Protein AF-K1RP48-F1 (afdb_monomer_lite)

Organism: NCBI:txid408170

Secondary structure (DSSP, 8-state):
-GGGT--EEE-S-PPPSSHHHH-TTEEEE--S--GGGGGT-GGG---HHHHTTGGGTTGGGS--------S-EE-TTT----SSS--EES-HHHHHHHHHHS--SS----S-HHHHHT-HHHHHHHTT--SS-SEEEEEEEETTTEEEEEEE-TTS-EEEEEEE-SS--------TTSPSS----------TT--

Structure (mmCIF, N/CA/C/O backbone):
data_AF-K1RP48-F1
#
_entry.id   AF-K1RP48-F1
#
loop_
_atom_site.group_PDB
_atom_site.id
_atom_site.type_symbol
_atom_site.label_atom_id
_atom_site.label_alt_id
_atom_site.label_comp_id
_atom_site.label_asym_id
_atom_site.label_entity_id
_atom_site.label_seq_id
_atom_site.pdbx_PDB_ins_code
_atom_site.Cartn_x
_atom_site.Cartn_y
_atom_site.Cartn_z
_atom_site.occupancy
_atom_site.B_iso_or_equiv
_atom_site.auth_seq_id
_atom_site.auth_comp_id
_atom_site.auth_asym_id
_atom_site.auth_atom_id
_atom_site.pdbx_PDB_model_num
ATOM 1 N N . ALA A 1 1 ? 2.756 -11.774 25.243 1.00 97.19 1 ALA A N 1
ATOM 2 C CA . ALA A 1 1 ? 2.877 -10.403 24.705 1.00 97.19 1 ALA A CA 1
ATOM 3 C C . ALA A 1 1 ? 2.029 -9.382 25.474 1.00 97.19 1 ALA A C 1
ATOM 5 O O . ALA A 1 1 ? 2.616 -8.570 26.175 1.00 97.19 1 ALA A O 1
ATOM 6 N N . ALA A 1 2 ? 0.689 -9.460 25.455 1.00 97.81 2 ALA A N 1
ATOM 7 C CA . ALA A 1 2 ? -0.202 -8.456 26.068 1.00 97.81 2 ALA A CA 1
ATOM 8 C C . ALA A 1 2 ? 0.110 -8.106 27.542 1.00 97.81 2 ALA A C 1
ATOM 10 O O . ALA A 1 2 ? 0.307 -6.940 27.867 1.00 97.81 2 ALA A O 1
ATOM 11 N N . LYS A 1 3 ? 0.258 -9.112 28.423 1.00 98.31 3 LYS A N 1
ATOM 12 C CA . LYS A 1 3 ? 0.639 -8.925 29.845 1.00 98.31 3 LYS A CA 1
ATOM 13 C C . LYS A 1 3 ? 1.934 -8.115 30.031 1.00 98.31 3 LYS A C 1
ATOM 15 O O . LYS A 1 3 ? 2.096 -7.439 31.039 1.00 98.31 3 LYS A O 1
ATOM 20 N N . TYR A 1 4 ? 2.837 -8.186 29.056 1.00 98.38 4 TYR A N 1
ATOM 21 C CA . TYR A 1 4 ? 4.145 -7.532 29.061 1.00 98.38 4 TYR A CA 1
ATOM 22 C C . TYR A 1 4 ? 4.182 -6.271 28.186 1.00 98.38 4 TYR A C 1
ATOM 24 O O . TYR A 1 4 ? 5.260 -5.747 27.941 1.00 98.38 4 TYR A O 1
ATOM 32 N N . LYS A 1 5 ? 3.022 -5.776 27.723 1.00 98.00 5 LYS A N 1
ATOM 33 C CA . LYS A 1 5 ? 2.900 -4.570 26.884 1.00 98.00 5 LYS A CA 1
ATOM 34 C C . LYS A 1 5 ? 3.709 -4.642 25.579 1.00 98.00 5 LYS A C 1
ATOM 36 O O . LYS A 1 5 ? 4.246 -3.639 25.124 1.00 98.00 5 LYS A O 1
ATOM 41 N N . LEU A 1 6 ? 3.787 -5.832 24.982 1.00 98.44 6 LEU A N 1
ATOM 42 C CA . LEU A 1 6 ? 4.456 -6.054 23.698 1.00 98.44 6 LEU A CA 1
ATOM 43 C C . LEU A 1 6 ? 3.439 -6.149 22.557 1.00 98.44 6 LEU A C 1
ATOM 45 O O . LEU A 1 6 ? 2.405 -6.817 22.699 1.00 98.44 6 LEU A O 1
ATOM 49 N N . LEU A 1 7 ? 3.775 -5.524 21.429 1.00 98.25 7 LEU A N 1
ATOM 50 C CA . LEU A 1 7 ? 3.094 -5.738 20.154 1.00 98.25 7 LEU A CA 1
ATOM 51 C C . LEU A 1 7 ? 3.493 -7.094 19.556 1.00 98.25 7 LEU A C 1
ATOM 53 O O . LEU A 1 7 ? 4.539 -7.647 19.900 1.00 98.25 7 LEU A O 1
ATOM 57 N N . VAL A 1 8 ? 2.635 -7.639 18.698 1.00 98.25 8 VAL A N 1
ATOM 58 C CA . VAL A 1 8 ? 2.867 -8.891 17.974 1.00 98.25 8 VAL A CA 1
ATOM 59 C C . VAL A 1 8 ? 2.490 -8.708 16.515 1.00 98.25 8 VAL A C 1
ATOM 61 O O . VAL A 1 8 ? 1.390 -8.248 16.212 1.00 98.25 8 VAL A O 1
ATOM 64 N N . ASP A 1 9 ? 3.399 -9.134 15.656 1.00 98.44 9 ASP A N 1
ATOM 65 C CA . ASP A 1 9 ? 3.213 -9.328 14.228 1.00 98.44 9 ASP A CA 1
ATOM 66 C C . ASP A 1 9 ? 3.470 -10.813 13.928 1.00 98.44 9 ASP A C 1
ATOM 68 O O . ASP A 1 9 ? 4.475 -11.371 14.378 1.00 98.44 9 ASP A O 1
ATOM 72 N N . PHE A 1 10 ? 2.520 -11.483 13.276 1.00 97.88 10 PHE A N 1
ATOM 73 C CA . PHE A 1 10 ? 2.591 -12.919 13.009 1.00 97.88 10 PHE A CA 1
ATOM 74 C C . PHE A 1 10 ? 2.978 -13.200 11.557 1.00 97.88 10 PHE A C 1
ATOM 76 O O . PHE A 1 10 ? 2.184 -12.980 10.648 1.00 97.88 10 PHE A O 1
ATOM 83 N N . HIS A 1 11 ? 4.142 -13.814 11.361 1.00 98.19 11 HIS A N 1
ATOM 84 C CA . HIS A 1 11 ? 4.616 -14.338 10.072 1.00 98.19 11 HIS A CA 1
ATOM 85 C C . HIS A 1 11 ? 4.557 -15.870 10.025 1.00 98.19 11 HIS A C 1
ATOM 87 O O . HIS A 1 11 ? 4.452 -16.524 11.068 1.00 98.19 11 HIS A O 1
ATOM 93 N N . GLY A 1 12 ? 4.574 -16.455 8.824 1.00 95.75 12 GLY A N 1
ATOM 94 C CA . GLY A 1 12 ? 4.449 -17.901 8.608 1.00 95.75 12 GLY A CA 1
ATOM 95 C C . GLY A 1 12 ? 3.116 -18.468 9.106 1.00 95.75 12 GLY A C 1
ATOM 96 O O . GLY A 1 12 ? 3.042 -19.615 9.552 1.00 95.75 12 GLY A O 1
ATOM 97 N N . CYS A 1 13 ? 2.069 -17.641 9.103 1.00 94.00 13 CYS A N 1
ATOM 98 C CA . CYS A 1 13 ? 0.782 -17.937 9.718 1.00 94.00 13 CYS A CA 1
ATOM 99 C C . CYS A 1 13 ? -0.363 -17.975 8.693 1.00 94.00 13 CYS A C 1
ATOM 101 O O . CYS A 1 13 ? -0.226 -17.579 7.538 1.00 94.00 13 CYS A O 1
ATOM 103 N N . TYR A 1 14 ? -1.524 -18.471 9.119 1.00 94.62 14 TYR A N 1
ATOM 104 C CA . TYR A 1 14 ? -2.756 -18.372 8.337 1.00 94.62 14 TYR A CA 1
ATOM 105 C C . TYR A 1 14 ? -3.356 -16.959 8.446 1.00 94.62 14 TYR A C 1
ATOM 107 O O . TYR A 1 14 ? -3.026 -16.195 9.350 1.00 94.62 14 TYR A O 1
ATOM 115 N N . LYS A 1 15 ? -4.284 -16.616 7.542 1.00 95.75 15 LYS A N 1
ATOM 116 C CA . LYS A 1 15 ? -4.998 -15.325 7.567 1.00 95.75 15 LYS A CA 1
ATOM 117 C C . LYS A 1 15 ? -5.623 -15.035 8.951 1.00 95.75 15 LYS A C 1
ATOM 119 O O . LYS A 1 15 ? -6.129 -15.966 9.582 1.00 95.75 15 LYS A O 1
ATOM 124 N N . PRO A 1 16 ? -5.709 -13.772 9.396 1.00 96.75 16 PRO A N 1
ATOM 125 C CA . PRO A 1 16 ? -6.402 -13.428 10.628 1.00 96.75 16 PRO A CA 1
ATOM 126 C C . PRO A 1 16 ? -7.866 -13.873 10.596 1.00 96.75 16 PRO A C 1
ATOM 128 O O . PRO A 1 16 ? -8.511 -13.927 9.553 1.00 96.75 16 PRO A O 1
ATOM 131 N N . THR A 1 17 ? -8.408 -14.187 11.768 1.00 96.38 17 THR A N 1
ATOM 132 C CA . THR A 1 17 ? -9.828 -14.532 11.947 1.00 96.38 17 THR A CA 1
ATOM 133 C C . THR A 1 17 ? -10.445 -13.724 13.090 1.00 96.38 17 THR A C 1
ATOM 135 O O . THR A 1 17 ? -11.244 -14.237 13.868 1.00 96.38 17 THR A O 1
ATOM 138 N N . GLY A 1 18 ? -10.018 -12.464 13.237 1.00 96.38 18 GLY A N 1
ATOM 139 C CA . GLY A 1 18 ? -10.496 -11.549 14.280 1.00 96.38 18 GLY A CA 1
ATOM 140 C C . GLY A 1 18 ? -9.664 -11.509 15.566 1.00 96.38 18 GLY A C 1
ATOM 141 O O . GLY A 1 18 ? -10.056 -10.826 16.508 1.00 96.38 18 GLY A O 1
ATOM 142 N N . LEU A 1 19 ? -8.506 -12.181 15.628 1.00 96.56 19 LEU A N 1
ATOM 143 C CA . LEU A 1 19 ? -7.655 -12.184 16.830 1.00 96.56 19 LEU A CA 1
ATOM 144 C C . LEU A 1 19 ? -7.221 -10.767 17.252 1.00 96.56 19 LEU A C 1
ATOM 146 O O . LEU A 1 19 ? -7.175 -10.485 18.445 1.00 96.56 19 LEU A O 1
ATOM 150 N N . TYR A 1 20 ? -6.998 -9.866 16.290 1.00 95.25 20 TYR A N 1
ATOM 151 C CA . TYR A 1 20 ? -6.698 -8.446 16.522 1.00 95.25 20 TYR A CA 1
ATOM 152 C C . TYR A 1 20 ? -7.825 -7.699 17.262 1.00 95.25 20 TYR A C 1
ATOM 154 O O . TYR A 1 20 ? -7.572 -6.716 17.950 1.00 95.25 20 TYR A O 1
ATOM 162 N N . ARG A 1 21 ? -9.078 -8.174 17.186 1.00 97.31 21 ARG A N 1
ATOM 163 C CA . ARG A 1 21 ? -10.196 -7.626 17.971 1.00 97.31 21 ARG A CA 1
ATOM 164 C C . ARG A 1 21 ? -10.150 -8.101 19.422 1.00 97.31 21 ARG A C 1
ATOM 166 O O . ARG A 1 21 ? -10.421 -7.318 20.327 1.00 97.31 21 ARG A O 1
ATOM 173 N N . THR A 1 22 ? -9.839 -9.377 19.651 1.00 98.19 22 THR A N 1
ATOM 174 C CA . THR A 1 22 ? -9.729 -9.949 21.005 1.00 98.19 22 THR A CA 1
ATOM 175 C C . THR A 1 22 ? -8.475 -9.451 21.725 1.00 98.19 22 THR A C 1
ATOM 177 O O . THR A 1 22 ? -8.519 -9.171 22.921 1.00 98.19 22 THR A O 1
ATOM 180 N N . TYR A 1 23 ? -7.370 -9.309 20.991 1.00 98.06 23 TYR A N 1
ATOM 181 C CA . TYR A 1 23 ? -6.075 -8.848 21.480 1.00 98.06 23 TYR A CA 1
ATOM 182 C C . TYR A 1 23 ? -5.520 -7.751 20.557 1.00 98.06 23 TYR A C 1
ATOM 184 O O . TYR A 1 23 ? -4.757 -8.056 19.641 1.00 98.06 23 TYR A O 1
ATOM 192 N N . PRO A 1 24 ? -5.839 -6.468 20.816 1.00 97.62 24 PRO A N 1
ATOM 193 C CA . PRO A 1 24 ? -5.414 -5.340 19.974 1.00 97.62 24 PRO A CA 1
ATOM 194 C C . PRO A 1 24 ? -3.900 -5.127 19.880 1.00 97.62 24 PRO A C 1
ATOM 196 O O . PRO A 1 24 ? -3.429 -4.392 19.021 1.00 97.62 24 PRO A O 1
ATOM 199 N N . ASN A 1 25 ? -3.115 -5.759 20.760 1.00 98.12 25 ASN A N 1
ATOM 200 C CA . ASN A 1 25 ? -1.658 -5.756 20.657 1.00 98.12 25 ASN A CA 1
ATOM 201 C C . ASN A 1 25 ? -1.140 -6.701 19.553 1.00 98.12 25 ASN A C 1
ATOM 203 O O . ASN A 1 25 ? 0.056 -6.688 19.283 1.00 98.12 25 ASN A O 1
ATOM 207 N N . VAL A 1 26 ? -1.996 -7.536 18.951 1.00 98.00 26 VAL A N 1
ATOM 208 C CA . VAL A 1 26 ? -1.695 -8.265 17.713 1.00 98.00 26 VAL A CA 1
ATOM 209 C C . VAL A 1 26 ? -2.082 -7.361 16.551 1.00 98.00 26 VAL A C 1
ATOM 211 O O . VAL A 1 26 ? -3.263 -7.218 16.238 1.00 98.00 26 VAL A O 1
ATOM 214 N N . VAL A 1 27 ? -1.087 -6.691 15.980 1.00 97.50 27 VAL A N 1
ATOM 215 C CA . VAL A 1 27 ? -1.314 -5.518 15.127 1.00 97.50 27 VAL A CA 1
ATOM 216 C C . VAL A 1 27 ? -1.488 -5.882 13.664 1.00 97.50 27 VAL A C 1
ATOM 218 O O . VAL A 1 27 ? -2.278 -5.247 12.977 1.00 97.50 27 V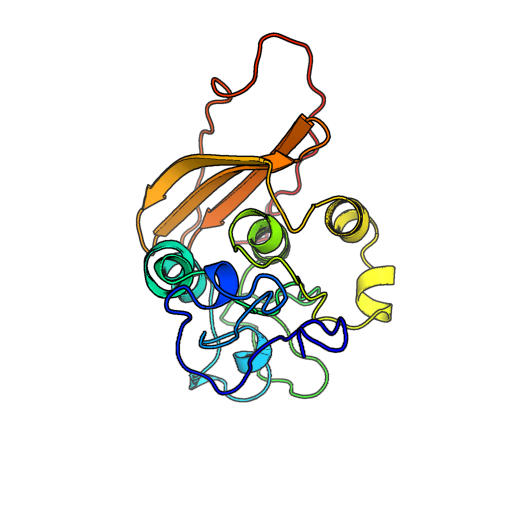AL A O 1
ATOM 221 N N . THR A 1 28 ? -0.790 -6.911 13.191 1.00 97.25 28 THR A N 1
ATOM 222 C CA . THR A 1 28 ? -0.891 -7.378 11.811 1.00 97.25 28 THR A CA 1
ATOM 223 C C . THR A 1 28 ? -0.461 -8.843 11.697 1.00 97.25 28 THR A C 1
ATOM 225 O O . THR A 1 28 ? -0.070 -9.475 12.684 1.00 97.25 28 THR A O 1
ATOM 228 N N . PHE A 1 29 ? -0.659 -9.399 10.510 1.00 98.19 29 PHE A N 1
ATOM 229 C CA . PHE A 1 29 ? -0.374 -10.782 10.152 1.00 98.19 29 PHE A CA 1
ATOM 230 C C . PHE A 1 29 ? 0.177 -10.774 8.737 1.00 98.19 29 PHE A C 1
ATOM 232 O O . PHE A 1 29 ? -0.394 -10.097 7.889 1.00 98.19 29 PHE A O 1
ATOM 239 N N . GLU A 1 30 ? 1.175 -11.588 8.438 1.00 97.56 30 GLU A N 1
ATOM 240 C CA . GLU A 1 30 ? 1.547 -11.902 7.064 1.00 97.56 30 GLU A CA 1
ATOM 241 C C . GLU A 1 30 ? 0.382 -12.673 6.414 1.00 97.56 30 GLU A C 1
ATOM 243 O O . GLU A 1 30 ? -0.601 -12.075 5.964 1.00 97.56 30 GLU A O 1
ATOM 248 N N . GLY A 1 31 ? 0.415 -14.012 6.393 1.00 96.00 31 GLY A N 1
ATOM 249 C CA . GLY A 1 31 ? -0.642 -14.846 5.808 1.00 96.00 31 GLY A CA 1
ATOM 250 C C . GLY A 1 31 ? -1.085 -14.371 4.419 1.00 96.00 31 GLY A C 1
ATOM 251 O O . GLY A 1 31 ? -2.257 -14.506 4.066 1.00 96.00 31 GLY A O 1
ATOM 252 N N . VAL A 1 32 ? -0.182 -13.721 3.689 1.00 97.50 32 VAL A N 1
ATOM 253 C CA . VAL A 1 32 ? -0.375 -13.037 2.415 1.00 97.50 32 VAL A CA 1
ATOM 254 C C . VAL A 1 32 ? 0.843 -13.345 1.564 1.00 97.50 32 VAL A C 1
ATOM 256 O O . VAL A 1 32 ? 1.947 -13.481 2.078 1.00 97.50 32 VAL A O 1
ATOM 259 N N . TYR A 1 33 ? 0.644 -13.463 0.259 1.00 96.50 33 TYR A N 1
ATOM 260 C CA . TYR A 1 33 ? 1.758 -13.586 -0.667 1.00 96.50 33 TYR A CA 1
ATOM 261 C C . TYR A 1 33 ? 2.329 -12.180 -0.907 1.00 96.50 33 TYR A C 1
ATOM 263 O O . TYR A 1 33 ? 1.776 -11.418 -1.701 1.00 96.50 33 TYR A O 1
ATOM 271 N N . GLY A 1 34 ? 3.313 -11.792 -0.091 1.00 97.06 34 GLY A N 1
ATOM 272 C CA . GLY A 1 34 ? 3.786 -10.411 0.053 1.00 97.06 34 GLY A CA 1
ATOM 273 C C . GLY A 1 34 ? 4.972 -10.031 -0.839 1.00 97.06 34 GLY A C 1
ATOM 274 O O . GLY A 1 34 ? 5.495 -10.843 -1.603 1.00 97.06 34 GLY A O 1
ATOM 275 N N . GLN A 1 35 ? 5.427 -8.781 -0.711 1.00 97.38 35 GLN A N 1
ATOM 276 C CA . GLN A 1 35 ? 6.494 -8.180 -1.528 1.00 97.38 35 GLN A CA 1
ATOM 277 C C . GLN A 1 35 ? 7.831 -8.936 -1.473 1.00 97.38 35 GLN A C 1
ATOM 279 O O . GLN A 1 35 ? 8.616 -8.862 -2.420 1.00 97.38 35 GLN A O 1
ATOM 284 N N . GLU A 1 36 ? 8.078 -9.724 -0.423 1.00 96.75 36 GLU A N 1
ATOM 285 C CA . GLU A 1 36 ? 9.240 -10.617 -0.322 1.00 96.75 36 GLU A CA 1
ATOM 286 C C . GLU A 1 36 ? 9.358 -11.627 -1.478 1.00 96.75 36 GLU A C 1
ATOM 288 O O . GLU A 1 36 ? 10.466 -12.044 -1.827 1.00 96.75 36 GLU A O 1
ATOM 293 N N . GLN A 1 37 ? 8.250 -11.972 -2.138 1.00 96.75 37 GLN A N 1
ATOM 294 C CA . GLN A 1 37 ? 8.246 -12.897 -3.273 1.00 96.75 37 GLN A CA 1
ATOM 295 C C . GLN A 1 37 ? 8.966 -12.312 -4.501 1.00 96.75 37 GLN A C 1
ATOM 297 O O . GLN A 1 37 ? 9.463 -13.054 -5.346 1.00 96.75 37 GLN A O 1
ATOM 302 N N . CYS A 1 38 ? 9.150 -10.988 -4.555 1.00 96.00 38 CYS A N 1
ATOM 303 C CA . CYS A 1 38 ? 9.969 -10.313 -5.564 1.00 96.00 38 CYS A CA 1
ATOM 304 C C . CYS A 1 38 ? 11.494 -10.410 -5.317 1.00 96.00 38 CYS A C 1
ATOM 306 O O . CYS A 1 38 ? 12.261 -9.750 -6.015 1.00 96.00 38 CYS A O 1
ATOM 308 N N . LYS A 1 39 ? 11.974 -11.202 -4.346 1.00 95.50 39 LYS A N 1
ATOM 309 C CA . LYS A 1 39 ? 13.420 -11.344 -4.076 1.00 95.50 39 LYS A CA 1
ATOM 310 C C . LYS A 1 39 ? 14.127 -12.372 -4.956 1.00 95.50 39 LYS A C 1
ATOM 312 O O . LYS A 1 39 ? 15.268 -12.149 -5.340 1.00 95.50 39 LYS A O 1
ATOM 317 N N . GLY A 1 40 ? 13.526 -13.535 -5.199 1.00 89.38 40 GLY A N 1
ATOM 318 C CA . GLY A 1 40 ? 14.324 -14.718 -5.558 1.00 89.38 40 GLY A CA 1
ATOM 319 C C . GLY A 1 40 ? 13.861 -15.511 -6.770 1.00 89.38 40 GLY A C 1
ATOM 320 O O . GLY A 1 40 ? 14.687 -15.916 -7.582 1.00 89.38 40 GLY A O 1
ATOM 321 N N . ASP A 1 41 ? 12.563 -15.763 -6.892 1.00 90.12 41 ASP A N 1
ATOM 322 C CA . ASP A 1 41 ? 12.039 -16.722 -7.860 1.00 90.12 41 ASP A CA 1
ATOM 323 C C . ASP A 1 41 ? 11.157 -16.002 -8.880 1.00 90.12 41 ASP A C 1
ATOM 325 O O . ASP A 1 41 ? 10.146 -15.392 -8.534 1.00 90.12 41 ASP A O 1
ATOM 329 N N . ARG A 1 42 ? 11.570 -16.056 -10.150 1.00 89.75 42 ARG A N 1
ATOM 330 C CA . ARG A 1 42 ? 10.892 -15.353 -11.241 1.00 89.75 42 ARG A CA 1
ATOM 331 C C . ARG A 1 42 ? 9.481 -15.867 -11.483 1.00 89.75 42 ARG A C 1
ATOM 333 O O . ARG A 1 42 ? 8.612 -15.061 -11.802 1.00 89.75 42 ARG A O 1
ATOM 340 N N . ASP A 1 43 ? 9.239 -17.154 -11.275 1.00 89.88 43 ASP A N 1
ATOM 341 C CA . ASP A 1 43 ? 7.921 -17.757 -11.496 1.00 89.88 43 ASP A CA 1
ATOM 342 C C . ASP A 1 43 ? 6.955 -17.468 -10.335 1.00 89.88 43 ASP A C 1
ATOM 344 O O . ASP A 1 43 ? 5.748 -17.680 -10.445 1.00 89.88 43 ASP A O 1
ATOM 348 N N . LYS A 1 44 ? 7.491 -16.956 -9.223 1.00 91.00 44 LYS A N 1
ATOM 349 C CA . LYS A 1 44 ? 6.772 -16.583 -8.001 1.00 91.00 44 LYS A CA 1
ATOM 350 C C . LYS A 1 44 ? 6.641 -15.077 -7.803 1.00 91.00 44 LYS A C 1
ATOM 352 O O . LYS A 1 44 ? 6.027 -14.641 -6.831 1.00 91.00 44 LYS A O 1
ATOM 357 N N . ALA A 1 45 ? 7.217 -14.278 -8.697 1.00 92.38 45 ALA A N 1
ATOM 358 C CA . ALA A 1 45 ? 7.169 -12.833 -8.588 1.00 92.38 45 ALA A CA 1
ATOM 359 C C . ALA A 1 45 ? 5.720 -12.338 -8.644 1.00 92.38 45 ALA A C 1
ATOM 361 O O . ALA A 1 45 ? 4.934 -12.742 -9.504 1.00 92.38 45 ALA A O 1
ATOM 362 N N . ILE A 1 46 ? 5.378 -11.433 -7.733 1.00 94.75 46 ILE A N 1
ATOM 363 C CA . ILE A 1 46 ? 4.061 -10.806 -7.708 1.00 94.75 46 ILE A CA 1
ATOM 364 C C . ILE A 1 46 ? 4.039 -9.552 -8.578 1.00 94.75 46 ILE A C 1
ATOM 366 O O . ILE A 1 46 ? 5.035 -8.838 -8.699 1.00 94.75 46 ILE A O 1
ATOM 370 N N . ASN A 1 47 ? 2.890 -9.295 -9.195 1.00 94.50 47 ASN A N 1
ATOM 371 C CA . ASN A 1 47 ? 2.668 -8.190 -10.120 1.00 94.50 47 ASN A CA 1
ATOM 372 C C . ASN A 1 47 ? 1.419 -7.373 -9.716 1.00 94.50 47 ASN A C 1
ATOM 374 O O . ASN A 1 47 ? 0.708 -7.763 -8.783 1.00 94.50 47 ASN A O 1
ATOM 378 N N . PRO A 1 48 ? 1.120 -6.256 -10.407 1.00 96.75 48 PRO A N 1
ATOM 379 C CA . PRO A 1 48 ? -0.061 -5.441 -10.114 1.00 96.75 48 PRO A CA 1
ATOM 380 C C . PRO A 1 48 ? -1.392 -6.212 -10.116 1.00 96.75 48 PRO A C 1
ATOM 382 O O . PRO A 1 48 ? -2.292 -5.872 -9.349 1.00 96.75 48 PRO A O 1
ATOM 385 N N . ASP A 1 49 ? -1.517 -7.278 -10.913 1.00 96.38 49 ASP A N 1
ATOM 386 C CA . ASP A 1 49 ? -2.743 -8.085 -10.974 1.00 96.38 49 ASP A CA 1
ATOM 387 C C . ASP A 1 49 ? -2.993 -8.821 -9.645 1.00 96.38 49 ASP A C 1
ATOM 389 O O . ASP A 1 49 ? -4.104 -8.790 -9.117 1.00 96.38 49 ASP A O 1
ATOM 393 N N . HIS A 1 50 ? -1.953 -9.431 -9.057 1.00 97.19 50 HIS A N 1
ATOM 394 C CA . HIS A 1 50 ? -2.023 -10.066 -7.730 1.00 97.19 50 HIS A CA 1
ATOM 395 C C . HIS A 1 50 ? -2.455 -9.069 -6.651 1.00 97.19 50 HIS A C 1
ATOM 397 O O . HIS A 1 50 ? -3.358 -9.341 -5.854 1.00 97.19 50 HIS A O 1
ATOM 403 N N . ASN A 1 51 ? -1.848 -7.883 -6.674 1.00 98.06 51 ASN A N 1
ATOM 404 C CA . ASN A 1 51 ? -2.077 -6.826 -5.692 1.00 98.06 51 ASN A CA 1
ATOM 405 C C . ASN A 1 51 ? -3.539 -6.372 -5.641 1.00 98.06 51 ASN A C 1
ATOM 407 O O . ASN A 1 51 ? -4.057 -6.023 -4.584 1.00 98.06 51 ASN A O 1
ATOM 411 N N . LEU A 1 52 ? -4.245 -6.436 -6.768 1.00 98.12 52 LEU A N 1
ATOM 412 C CA . LEU A 1 52 ? -5.649 -6.047 -6.856 1.00 98.12 52 LEU A CA 1
ATOM 413 C C . LEU A 1 52 ? -6.645 -7.115 -6.435 1.00 98.12 52 LEU A C 1
ATOM 415 O O . LEU A 1 52 ? -7.834 -6.820 -6.320 1.00 98.12 52 LEU A O 1
ATOM 419 N N . ILE A 1 53 ? -6.194 -8.339 -6.185 1.00 98.19 53 ILE A N 1
ATOM 420 C CA . ILE A 1 53 ? -7.041 -9.376 -5.600 1.00 98.19 53 ILE A CA 1
ATOM 421 C C . ILE A 1 53 ? -7.059 -9.240 -4.071 1.00 98.19 53 ILE A C 1
ATOM 423 O O . ILE A 1 53 ? -8.109 -9.430 -3.449 1.00 98.19 53 ILE A O 1
ATOM 427 N N . LEU A 1 54 ? -5.929 -8.843 -3.469 1.00 98.25 54 LEU A N 1
ATOM 428 C CA . LEU A 1 54 ? -5.732 -8.795 -2.014 1.00 98.25 54 LEU A CA 1
ATOM 429 C C . LEU A 1 54 ? -6.794 -7.993 -1.238 1.00 98.25 54 LEU A C 1
ATOM 431 O O . LEU A 1 54 ? -7.282 -8.519 -0.227 1.00 98.25 54 LEU A O 1
ATOM 435 N N . PRO A 1 55 ? -7.225 -6.792 -1.685 1.00 98.19 55 PRO A N 1
ATOM 436 C CA . PRO A 1 55 ? -8.251 -6.015 -0.991 1.00 98.19 55 PRO A CA 1
ATOM 437 C C . PRO A 1 55 ? -9.605 -6.726 -0.894 1.00 98.19 55 PRO A C 1
ATOM 439 O O . PRO A 1 55 ? -10.371 -6.463 0.030 1.00 98.19 55 PRO A O 1
ATOM 442 N N . PHE A 1 56 ? -9.890 -7.644 -1.822 1.00 97.69 56 PHE A N 1
ATOM 443 C CA . PHE A 1 56 ? -11.182 -8.321 -1.952 1.00 97.69 56 PHE A CA 1
ATOM 444 C C . PHE A 1 56 ? -11.158 -9.775 -1.472 1.00 97.69 56 PHE A C 1
ATOM 446 O O . PHE A 1 56 ? -12.214 -10.401 -1.395 1.00 97.69 56 PHE A O 1
ATOM 453 N N . ASN A 1 57 ? -9.985 -10.324 -1.131 1.00 96.31 57 ASN A N 1
ATOM 454 C CA . ASN A 1 57 ? -9.869 -11.668 -0.566 1.00 96.31 57 ASN A CA 1
ATOM 455 C C . ASN A 1 57 ? -9.173 -11.692 0.808 1.00 96.31 57 ASN A C 1
ATOM 457 O O . ASN A 1 57 ? -9.827 -11.847 1.836 1.00 96.31 57 ASN A O 1
ATOM 461 N N . ARG A 1 58 ? -7.851 -11.539 0.870 1.00 97.81 58 ARG A N 1
ATOM 462 C CA . ARG A 1 58 ? -7.027 -11.717 2.062 1.00 97.81 58 ARG A CA 1
ATOM 463 C C . ARG A 1 58 ? -7.288 -10.603 3.063 1.00 97.81 58 ARG A C 1
ATOM 465 O O . ARG A 1 58 ? -7.390 -10.891 4.255 1.00 97.81 58 ARG A O 1
ATOM 472 N N . MET A 1 59 ? -7.431 -9.367 2.595 1.00 97.81 59 MET A N 1
ATOM 473 C CA . MET A 1 59 ? -7.669 -8.213 3.461 1.00 97.81 59 MET A CA 1
ATOM 474 C C . MET A 1 59 ? -9.068 -8.230 4.094 1.00 97.81 59 MET A C 1
ATOM 476 O O . MET A 1 59 ? -9.250 -7.688 5.178 1.00 97.81 59 MET A O 1
ATOM 480 N N . VAL A 1 60 ? -10.036 -8.945 3.502 1.00 96.88 60 VAL A N 1
ATOM 481 C CA . VAL A 1 60 ? -11.372 -9.160 4.101 1.00 96.88 60 VAL A CA 1
ATOM 482 C C . VAL A 1 60 ? -11.269 -9.858 5.462 1.00 96.88 60 VAL A C 1
ATOM 484 O O . VAL A 1 60 ? -12.097 -9.644 6.343 1.00 96.88 60 VAL A O 1
ATOM 487 N N . ALA A 1 61 ? -10.240 -10.686 5.656 1.00 97.56 61 ALA A N 1
ATOM 488 C CA . ALA A 1 61 ? -10.015 -11.407 6.905 1.00 97.56 61 ALA A CA 1
ATOM 489 C C . ALA A 1 61 ? -9.426 -10.520 8.025 1.00 97.56 61 ALA A C 1
ATOM 491 O O . ALA A 1 61 ? -9.477 -10.888 9.202 1.00 97.56 61 ALA A O 1
ATOM 492 N N . GLY A 1 62 ? -8.854 -9.368 7.663 1.00 97.56 62 GLY A N 1
ATOM 493 C CA . GLY A 1 62 ? -8.195 -8.427 8.563 1.00 97.56 62 GLY A CA 1
ATOM 494 C C . GLY A 1 62 ? -6.845 -7.933 8.026 1.00 97.56 62 GLY A C 1
ATOM 495 O O . GLY A 1 62 ? -6.467 -8.281 6.900 1.00 97.56 62 GLY A O 1
ATOM 496 N N . PRO A 1 63 ? -6.100 -7.167 8.847 1.00 97.69 63 PRO A N 1
ATOM 497 C CA . PRO A 1 63 ? -4.852 -6.526 8.447 1.00 97.69 63 PRO A CA 1
ATOM 498 C C . PRO A 1 63 ? -3.820 -7.480 7.839 1.00 97.69 63 PRO A C 1
ATOM 500 O O . PRO A 1 63 ? -3.811 -8.685 8.139 1.00 97.69 63 PRO A O 1
ATOM 503 N N . MET A 1 64 ? -2.964 -6.949 6.968 1.00 97.94 64 MET A N 1
ATOM 504 C CA . MET A 1 64 ? -1.915 -7.725 6.312 1.00 97.94 64 MET A CA 1
ATOM 505 C C . MET A 1 64 ? -0.575 -6.997 6.258 1.00 97.94 64 MET A C 1
ATOM 507 O O . MET A 1 64 ? -0.482 -5.902 5.708 1.00 97.94 64 MET A O 1
ATOM 511 N N . ASP A 1 65 ? 0.472 -7.644 6.762 1.00 98.44 65 ASP A N 1
ATOM 512 C CA . ASP A 1 65 ? 1.848 -7.223 6.533 1.00 98.44 65 ASP A CA 1
ATOM 513 C C . ASP A 1 65 ? 2.300 -7.694 5.151 1.00 98.44 65 ASP A C 1
ATOM 515 O O . ASP A 1 65 ? 2.867 -8.768 4.972 1.00 98.44 65 ASP A O 1
ATOM 519 N N . TYR A 1 66 ? 1.953 -6.901 4.138 1.00 98.56 66 TYR A N 1
ATOM 520 C CA . TYR A 1 66 ? 2.364 -7.145 2.757 1.00 98.56 66 TYR A CA 1
ATOM 521 C C . TYR A 1 66 ? 3.821 -6.720 2.501 1.00 98.56 66 TYR A C 1
ATOM 523 O O . TYR A 1 66 ? 4.441 -7.195 1.549 1.00 98.56 66 TYR A O 1
ATOM 531 N N . THR A 1 67 ? 4.375 -5.846 3.349 1.00 98.25 67 THR A N 1
ATOM 532 C CA . THR A 1 67 ? 5.699 -5.213 3.217 1.00 98.25 67 THR A CA 1
ATOM 533 C C . THR A 1 67 ? 5.896 -4.345 1.952 1.00 98.25 67 THR A C 1
ATOM 535 O O . THR A 1 67 ? 6.823 -4.585 1.182 1.00 98.25 67 THR A O 1
ATOM 538 N N . PRO A 1 68 ? 5.041 -3.331 1.687 1.00 98.12 68 PRO A N 1
ATOM 539 C CA . PRO A 1 68 ? 5.215 -2.450 0.529 1.00 98.12 68 PRO A CA 1
ATOM 540 C C . PRO A 1 68 ? 6.417 -1.500 0.699 1.00 98.12 68 PRO A C 1
ATOM 542 O O . PRO A 1 68 ? 7.054 -1.449 1.756 1.00 98.12 68 PRO A O 1
ATOM 545 N N . GLY A 1 69 ? 6.685 -0.704 -0.339 1.00 97.94 69 GLY A N 1
ATOM 546 C CA . GLY A 1 69 ? 7.628 0.416 -0.269 1.00 97.94 69 GLY A CA 1
ATOM 547 C C . GLY A 1 69 ? 8.882 0.257 -1.121 1.00 97.94 69 GLY A C 1
ATOM 548 O O . GLY A 1 69 ? 9.855 0.968 -0.896 1.00 97.94 69 GLY A O 1
ATOM 549 N N . ALA A 1 70 ? 8.882 -0.638 -2.111 1.00 98.19 70 ALA A N 1
ATOM 550 C CA . ALA A 1 70 ? 10.013 -0.763 -3.026 1.00 98.19 70 ALA A CA 1
ATOM 551 C C . ALA A 1 70 ? 10.226 0.542 -3.815 1.00 98.19 70 ALA A C 1
ATOM 553 O O . ALA A 1 70 ? 9.330 0.998 -4.535 1.00 98.19 70 ALA A O 1
ATOM 554 N N . MET A 1 71 ? 11.416 1.132 -3.691 1.00 98.31 71 MET A N 1
ATOM 555 C CA . MET A 1 71 ? 11.820 2.317 -4.452 1.00 98.31 71 MET A CA 1
ATOM 556 C C . MET A 1 71 ? 12.421 1.927 -5.804 1.00 98.31 71 MET A C 1
ATOM 558 O O . MET A 1 71 ? 12.474 2.740 -6.716 1.00 98.31 71 MET A O 1
ATOM 562 N N . GLU A 1 72 ? 12.812 0.670 -5.984 1.00 97.50 72 GLU A N 1
ATOM 563 C CA . GLU A 1 72 ? 13.121 0.132 -7.304 1.00 97.50 72 GLU A CA 1
ATOM 564 C C . GLU A 1 72 ? 11.886 -0.556 -7.901 1.00 97.50 72 GLU A C 1
ATOM 566 O O . GLU A 1 72 ? 11.257 -1.427 -7.282 1.00 97.50 72 GLU A O 1
ATOM 571 N N . ASN A 1 73 ? 11.504 -0.121 -9.099 1.00 97.44 73 ASN A N 1
ATOM 572 C CA . ASN A 1 73 ? 10.286 -0.534 -9.788 1.00 97.44 73 ASN A CA 1
ATOM 573 C C . ASN A 1 73 ? 10.644 -0.853 -11.242 1.00 97.44 73 ASN A C 1
ATOM 575 O O . ASN A 1 73 ? 11.360 -0.079 -11.874 1.00 97.44 73 ASN A O 1
ATOM 579 N N . ALA A 1 74 ? 10.153 -1.973 -11.763 1.00 96.19 74 ALA A N 1
ATOM 580 C CA . ALA A 1 74 ? 10.417 -2.400 -13.131 1.00 96.19 74 ALA A CA 1
ATOM 581 C C . ALA A 1 74 ? 9.130 -2.826 -13.837 1.00 96.19 74 ALA A C 1
ATOM 583 O O . ALA A 1 74 ? 8.219 -3.403 -13.227 1.00 96.19 74 ALA A O 1
ATOM 584 N N . HIS A 1 75 ? 9.087 -2.618 -15.153 1.00 92.44 75 HIS A N 1
ATOM 585 C CA . HIS A 1 75 ? 8.089 -3.273 -15.988 1.00 92.44 75 HIS A CA 1
ATOM 586 C C . HIS A 1 75 ? 8.329 -4.787 -15.977 1.00 92.44 75 HIS A C 1
ATOM 588 O O . HIS A 1 75 ? 9.447 -5.270 -15.779 1.00 92.44 75 HIS A O 1
ATOM 594 N N . LYS A 1 76 ? 7.267 -5.570 -16.193 1.00 90.00 76 LYS A N 1
ATOM 595 C CA . LYS A 1 76 ? 7.303 -7.038 -16.061 1.00 90.00 76 LYS A CA 1
ATOM 596 C C . LYS A 1 76 ? 8.411 -7.693 -16.898 1.00 90.00 76 LYS A C 1
ATOM 598 O O . LYS A 1 76 ? 8.974 -8.701 -16.485 1.00 90.00 76 LYS A O 1
ATOM 603 N N . GLN A 1 77 ? 8.706 -7.134 -18.068 1.00 91.12 77 GLN A N 1
ATOM 604 C CA . GLN A 1 77 ? 9.708 -7.625 -19.013 1.00 91.12 77 GLN A CA 1
ATOM 605 C C . GLN A 1 77 ? 11.145 -7.326 -18.565 1.00 91.12 77 GLN A C 1
ATOM 607 O O . GLN A 1 77 ? 12.061 -8.062 -18.925 1.00 91.12 77 GLN A O 1
ATOM 612 N N . GLU A 1 78 ? 11.336 -6.260 -17.790 1.00 93.56 78 GLU A N 1
ATOM 613 C CA . GLU A 1 78 ? 12.640 -5.787 -17.313 1.00 93.56 78 GLU A CA 1
ATOM 614 C C . GLU A 1 78 ? 12.970 -6.335 -15.925 1.00 93.56 78 GLU A C 1
ATOM 616 O O . GLU A 1 78 ? 14.134 -6.400 -15.535 1.00 93.56 78 GLU A O 1
ATOM 621 N N . TRP A 1 79 ? 11.951 -6.777 -15.189 1.00 96.38 79 TRP A N 1
ATOM 622 C CA . TRP A 1 79 ? 12.114 -7.333 -13.860 1.00 96.38 79 TRP A CA 1
ATOM 623 C C . TRP A 1 79 ? 12.942 -8.628 -13.867 1.00 96.38 79 TRP A C 1
ATOM 625 O O . TRP A 1 79 ? 12.767 -9.543 -14.686 1.00 96.38 79 TRP A O 1
ATOM 635 N N . TYR A 1 80 ? 13.822 -8.756 -12.880 1.00 96.00 80 TYR A N 1
ATOM 636 C CA . TYR A 1 80 ? 14.578 -9.971 -12.608 1.00 96.00 80 TYR A CA 1
ATOM 637 C C . TYR A 1 80 ? 14.711 -10.191 -11.097 1.00 96.00 80 TYR A C 1
ATOM 639 O O . TYR A 1 80 ? 14.708 -9.227 -10.331 1.00 96.00 80 TYR A O 1
ATOM 647 N N . PRO A 1 81 ? 14.837 -11.453 -10.646 1.00 96.38 81 PRO A N 1
ATOM 648 C CA . PRO A 1 81 ? 15.022 -11.727 -9.233 1.00 96.38 81 PRO A CA 1
ATOM 649 C C . PRO A 1 81 ? 16.396 -11.239 -8.776 1.00 96.38 81 PRO A C 1
ATOM 651 O O . PRO A 1 81 ? 17.422 -11.569 -9.375 1.00 96.38 81 PRO A O 1
ATOM 654 N N . ASN A 1 82 ? 16.417 -10.495 -7.677 1.00 96.38 82 ASN A N 1
ATOM 655 C CA . ASN A 1 82 ? 17.639 -10.095 -7.002 1.00 96.38 82 ASN A CA 1
ATOM 656 C C . ASN A 1 82 ? 17.421 -10.153 -5.490 1.00 96.38 82 ASN A C 1
ATOM 658 O O . ASN A 1 82 ? 16.668 -9.371 -4.912 1.00 96.38 82 ASN A O 1
ATOM 662 N N . TRP A 1 83 ? 18.095 -11.102 -4.842 1.00 96.12 83 TRP A N 1
ATOM 663 C CA . TRP A 1 83 ? 17.895 -11.352 -3.417 1.00 96.12 83 TRP A CA 1
ATOM 664 C C . TRP A 1 83 ? 18.384 -10.195 -2.539 1.00 96.12 83 TRP A C 1
ATOM 666 O O . TRP A 1 83 ? 17.799 -9.916 -1.484 1.00 96.12 83 TRP A O 1
ATOM 676 N N . ASN A 1 84 ? 19.465 -9.550 -2.981 1.00 96.19 84 ASN A N 1
ATOM 677 C CA . ASN A 1 84 ? 20.185 -8.527 -2.231 1.00 96.19 84 ASN A CA 1
ATOM 678 C C . ASN A 1 84 ? 19.622 -7.130 -2.501 1.00 96.19 84 ASN A C 1
ATOM 680 O O . ASN A 1 84 ? 19.533 -6.326 -1.580 1.00 96.19 84 ASN A O 1
ATOM 684 N N . GLU A 1 85 ? 19.210 -6.867 -3.740 1.00 96.38 85 GLU A N 1
ATOM 685 C CA . GLU A 1 85 ? 18.628 -5.591 -4.164 1.00 96.38 85 GLU A CA 1
ATOM 686 C C . GLU A 1 85 ? 17.327 -5.854 -4.937 1.00 96.38 85 GLU A C 1
ATOM 688 O O . GLU A 1 85 ? 17.302 -5.751 -6.163 1.00 96.38 85 GLU A O 1
ATOM 693 N N . PRO A 1 86 ? 16.255 -6.276 -4.243 1.00 97.06 86 PRO A N 1
ATOM 694 C CA . PRO A 1 86 ? 14.990 -6.594 -4.886 1.00 97.06 86 PRO A CA 1
ATOM 695 C C . PRO A 1 86 ? 14.310 -5.339 -5.437 1.00 97.06 86 PRO A C 1
ATOM 697 O O . PRO A 1 86 ? 14.507 -4.226 -4.947 1.00 97.06 86 PRO A O 1
ATOM 700 N N . MET A 1 87 ? 13.437 -5.561 -6.413 1.00 97.19 87 MET A N 1
ATOM 701 C CA . MET A 1 87 ? 12.607 -4.541 -7.046 1.00 97.19 87 MET A CA 1
ATOM 702 C C . MET A 1 87 ? 11.172 -5.052 -7.182 1.00 97.19 87 MET A C 1
ATOM 704 O O . MET A 1 87 ? 10.935 -6.259 -7.283 1.00 97.19 87 MET A O 1
ATOM 708 N N . SER A 1 88 ? 10.205 -4.143 -7.192 1.00 97.62 88 SER A N 1
ATOM 709 C CA . SER A 1 88 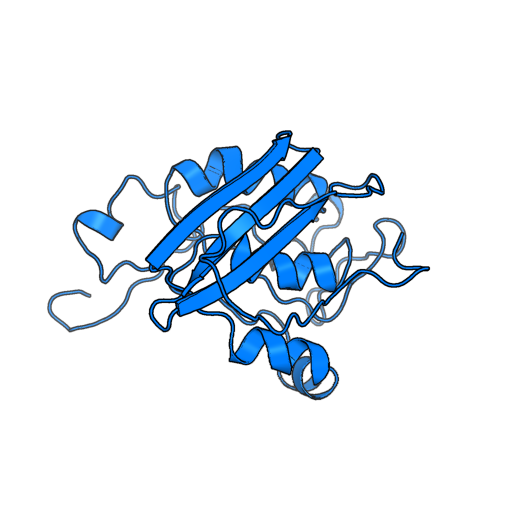? 8.800 -4.486 -7.443 1.00 97.62 88 SER A CA 1
ATOM 710 C C . SER A 1 88 ? 8.479 -4.503 -8.939 1.00 97.62 88 SER A C 1
ATOM 712 O O . SER A 1 88 ? 9.111 -3.794 -9.720 1.00 97.62 88 SER A O 1
ATOM 714 N N . ILE A 1 89 ? 7.476 -5.293 -9.336 1.00 97.19 89 ILE A N 1
ATOM 715 C CA . ILE A 1 89 ? 6.873 -5.206 -10.673 1.00 97.19 89 ILE A CA 1
ATOM 716 C C . ILE A 1 89 ? 5.749 -4.167 -10.633 1.00 97.19 89 ILE A C 1
ATOM 718 O O . ILE A 1 89 ? 4.873 -4.243 -9.769 1.00 97.19 89 ILE A O 1
ATOM 722 N N . GLY A 1 90 ? 5.748 -3.232 -11.582 1.00 96.31 90 GLY A N 1
ATOM 723 C CA . GLY A 1 90 ? 4.790 -2.128 -11.657 1.00 96.31 90 GLY A CA 1
ATOM 724 C C . GLY A 1 90 ? 5.466 -0.782 -11.418 1.00 96.31 90 GLY A C 1
ATOM 725 O O . GLY A 1 90 ? 6.645 -0.614 -11.720 1.00 96.31 90 GLY A O 1
ATOM 726 N N . THR A 1 91 ? 4.724 0.186 -10.883 1.00 98.00 91 THR A N 1
ATOM 727 C CA . THR A 1 91 ? 5.185 1.578 -10.792 1.00 98.00 91 THR A CA 1
ATOM 728 C C . THR A 1 91 ? 5.478 2.023 -9.362 1.00 98.00 91 THR A C 1
ATOM 7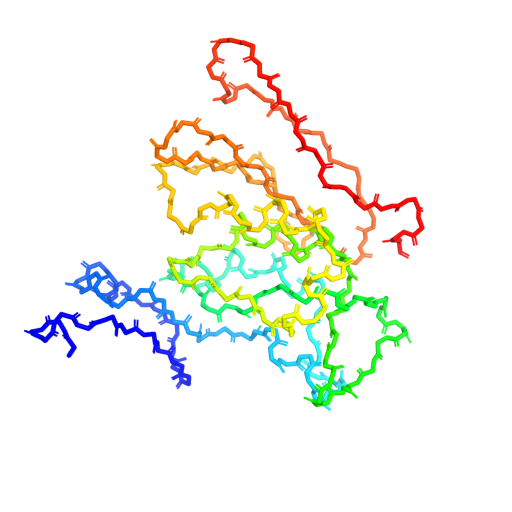30 O O . THR A 1 91 ? 5.019 1.426 -8.381 1.00 98.00 91 THR A O 1
ATOM 733 N N . ARG A 1 92 ? 6.203 3.142 -9.240 1.00 98.06 92 ARG A N 1
ATOM 734 C CA . ARG A 1 92 ? 6.425 3.810 -7.954 1.00 98.06 92 ARG A CA 1
ATOM 735 C C . ARG A 1 92 ? 5.109 4.198 -7.284 1.00 98.06 92 ARG A C 1
ATOM 737 O O . ARG A 1 92 ? 4.938 3.955 -6.091 1.00 98.06 92 ARG A O 1
ATOM 744 N N . CYS A 1 93 ? 4.165 4.776 -8.030 1.00 98.25 93 CYS A N 1
ATOM 745 C CA . CYS A 1 93 ? 2.895 5.212 -7.449 1.00 98.25 93 CYS A CA 1
ATOM 746 C C . CYS A 1 93 ? 2.022 4.030 -7.027 1.00 98.25 93 CYS A C 1
ATOM 748 O O . CYS A 1 93 ? 1.307 4.151 -6.037 1.00 98.25 93 CYS A O 1
ATOM 750 N N . HIS A 1 94 ? 2.139 2.873 -7.690 1.00 98.50 94 HIS A N 1
ATOM 751 C CA . HIS A 1 94 ? 1.494 1.643 -7.236 1.00 98.50 94 HIS A CA 1
ATOM 752 C C . HIS A 1 94 ? 1.990 1.244 -5.832 1.00 98.50 94 HIS A C 1
ATOM 754 O O . HIS A 1 94 ? 1.175 0.940 -4.965 1.00 98.50 94 HIS A O 1
ATOM 760 N N . GLN A 1 95 ? 3.300 1.339 -5.557 1.00 98.62 95 GLN A N 1
ATOM 761 C CA . GLN A 1 95 ? 3.860 1.098 -4.215 1.00 98.62 95 GLN A CA 1
ATOM 762 C C . GLN A 1 95 ? 3.377 2.122 -3.176 1.00 98.62 95 GLN A C 1
ATOM 764 O O . GLN A 1 95 ? 3.020 1.739 -2.064 1.00 98.62 95 GLN A O 1
ATOM 769 N N . LEU A 1 96 ? 3.314 3.413 -3.523 1.00 98.75 96 LEU A N 1
ATOM 770 C CA . LEU A 1 96 ? 2.805 4.447 -2.609 1.00 98.75 96 LEU A CA 1
ATOM 771 C C . LEU A 1 96 ? 1.311 4.256 -2.303 1.00 98.75 96 LEU A C 1
ATOM 773 O O . LEU A 1 96 ? 0.890 4.370 -1.152 1.00 98.75 96 LEU A O 1
ATOM 777 N N . ALA A 1 97 ? 0.509 3.908 -3.311 1.00 98.75 97 ALA A N 1
ATOM 778 C CA . ALA A 1 97 ? -0.927 3.700 -3.160 1.00 98.75 97 ALA A CA 1
ATOM 779 C C . ALA A 1 97 ? -1.265 2.551 -2.197 1.00 98.75 97 ALA A C 1
ATOM 781 O O . ALA A 1 97 ? -2.275 2.632 -1.491 1.00 98.75 97 ALA A O 1
ATOM 782 N N . MET A 1 98 ? -0.413 1.523 -2.095 1.00 98.75 98 MET A N 1
ATOM 783 C CA . MET A 1 98 ? -0.599 0.424 -1.139 1.00 98.75 98 MET A CA 1
ATOM 784 C C . MET A 1 98 ? -0.691 0.901 0.313 1.00 98.75 98 MET A C 1
ATOM 786 O O . MET A 1 98 ? -1.444 0.308 1.076 1.00 98.75 98 MET A O 1
ATOM 790 N N . TYR A 1 99 ? -0.013 1.988 0.699 1.00 98.75 99 TYR A N 1
ATOM 791 C CA . TYR A 1 99 ? -0.089 2.522 2.070 1.00 98.75 99 TYR A CA 1
ATOM 792 C C . TYR A 1 99 ? -1.471 3.085 2.425 1.00 98.75 99 TYR A C 1
ATOM 794 O O . TYR A 1 99 ? -1.797 3.221 3.603 1.00 98.75 99 TYR A O 1
ATOM 802 N N . VAL A 1 100 ? -2.298 3.393 1.421 1.00 98.75 100 VAL A N 1
ATOM 803 C CA . VAL A 1 100 ? -3.699 3.789 1.616 1.00 98.75 100 VAL A CA 1
ATOM 804 C C . VAL A 1 100 ? -4.637 2.613 1.355 1.00 98.75 100 VAL A C 1
ATOM 806 O O . VAL A 1 100 ? -5.616 2.435 2.078 1.00 98.75 100 VAL A O 1
ATOM 809 N N . VAL A 1 101 ? -4.375 1.794 0.333 1.00 98.75 101 VAL A N 1
ATOM 810 C CA . VAL A 1 101 ? -5.265 0.679 -0.018 1.00 98.75 101 VAL A CA 1
ATOM 811 C C . VAL A 1 101 ? -5.187 -0.438 1.018 1.00 98.75 101 VAL A C 1
ATOM 813 O O . VAL A 1 101 ? -6.227 -0.875 1.521 1.00 98.75 101 VAL A O 1
ATOM 816 N N . TYR A 1 102 ? -3.980 -0.882 1.362 1.00 98.62 102 TYR A N 1
ATOM 817 C CA . TYR A 1 102 ? -3.768 -1.999 2.270 1.00 98.62 102 TYR A CA 1
ATOM 818 C C . TYR A 1 102 ? -3.883 -1.577 3.728 1.00 98.62 102 TYR A C 1
ATOM 820 O O . TYR A 1 102 ? -3.267 -0.618 4.191 1.00 98.62 102 TYR A O 1
ATOM 828 N N . GLU A 1 103 ? -4.667 -2.344 4.475 1.00 97.75 103 GLU A N 1
ATOM 829 C CA . GLU A 1 103 ? -4.809 -2.158 5.907 1.00 97.75 103 GLU A CA 1
ATOM 830 C C . GLU A 1 103 ? -3.707 -2.914 6.649 1.00 97.75 103 GLU A C 1
ATOM 832 O O . GLU A 1 103 ? -3.682 -4.145 6.668 1.00 97.75 103 GLU A O 1
ATOM 837 N N . SER A 1 104 ? -2.812 -2.167 7.290 1.00 97.50 104 SER A N 1
ATOM 838 C CA . SER A 1 104 ? -1.875 -2.701 8.273 1.00 97.50 104 SER A CA 1
ATOM 839 C C . SER A 1 104 ? -1.579 -1.633 9.322 1.00 97.50 104 SER A C 1
ATOM 841 O O . SER A 1 104 ? -0.964 -0.624 8.987 1.00 97.50 104 SER A O 1
ATOM 843 N N . PRO A 1 105 ? -1.972 -1.820 10.594 1.00 97.62 105 PRO A N 1
ATOM 844 C CA . PRO A 1 105 ? -1.576 -0.927 11.684 1.00 97.62 105 PRO A CA 1
ATOM 845 C C . PRO A 1 105 ? -0.054 -0.811 11.866 1.00 97.62 105 PRO A C 1
ATOM 847 O O . PRO A 1 105 ? 0.425 0.183 12.415 1.00 97.62 105 PRO A O 1
ATOM 850 N N . LEU A 1 106 ? 0.699 -1.803 11.381 1.00 97.56 106 LEU A N 1
ATOM 851 C CA . LEU A 1 106 ? 2.154 -1.801 11.287 1.00 97.56 106 LEU A CA 1
ATOM 852 C C . LEU A 1 106 ? 2.552 -1.908 9.805 1.00 97.56 106 LEU A C 1
ATOM 854 O O . LEU A 1 106 ? 2.475 -2.985 9.223 1.00 97.56 106 LEU A O 1
ATOM 858 N N . GLN A 1 107 ? 2.936 -0.792 9.188 1.00 96.38 107 GLN A N 1
ATOM 859 C CA . GLN A 1 107 ? 3.401 -0.759 7.797 1.00 96.38 107 GLN A CA 1
ATOM 860 C C . GLN A 1 107 ? 4.925 -0.756 7.746 1.00 96.38 107 GLN A C 1
ATOM 862 O O . GLN A 1 107 ? 5.569 0.038 8.436 1.00 96.38 107 GLN A O 1
ATOM 867 N N . MET A 1 108 ? 5.493 -1.610 6.899 1.00 98.19 108 MET A N 1
ATOM 868 C CA . MET A 1 108 ? 6.925 -1.588 6.622 1.00 98.19 108 MET A CA 1
ATOM 869 C C . MET A 1 108 ? 7.282 -0.495 5.618 1.00 98.19 108 MET A C 1
ATOM 871 O O . MET A 1 108 ? 6.485 -0.110 4.767 1.00 98.19 108 MET A O 1
ATOM 875 N N . LEU A 1 109 ? 8.529 -0.047 5.701 1.00 98.38 109 LEU A N 1
ATOM 876 C CA . LEU A 1 109 ? 9.262 0.574 4.609 1.00 98.38 109 LEU A CA 1
ATOM 877 C C . LEU A 1 109 ? 10.256 -0.488 4.122 1.00 98.38 109 LEU A C 1
ATOM 879 O O . LEU A 1 109 ? 11.317 -0.638 4.719 1.00 98.38 109 LEU A O 1
ATOM 883 N N . SER A 1 110 ? 9.910 -1.249 3.079 1.00 97.62 110 SER A N 1
ATOM 884 C CA . SER A 1 110 ? 10.645 -2.471 2.709 1.00 97.62 110 SER A CA 1
ATOM 885 C C . SER A 1 110 ? 12.053 -2.254 2.144 1.00 97.62 110 SER A C 1
ATOM 887 O O . SER A 1 110 ? 12.860 -3.181 2.157 1.00 97.62 110 SER A O 1
ATOM 889 N N . ASP A 1 111 ? 12.339 -1.074 1.593 1.00 98.00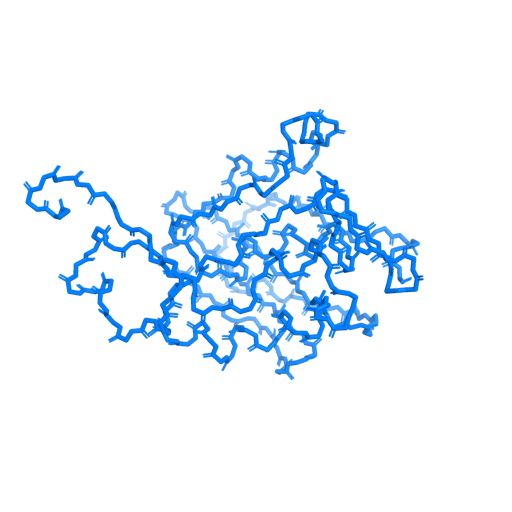 111 ASP A N 1
ATOM 890 C CA . ASP A 1 111 ? 13.613 -0.788 0.933 1.00 98.00 111 ASP A CA 1
ATOM 891 C C . ASP A 1 111 ? 14.721 -0.261 1.872 1.00 98.00 111 ASP A C 1
ATOM 893 O O . ASP A 1 111 ? 14.531 -0.018 3.065 1.00 98.00 111 ASP A O 1
ATOM 897 N N . SER A 1 112 ? 15.927 -0.089 1.334 1.00 97.81 112 SER A N 1
ATOM 898 C CA . SER A 1 112 ? 17.066 0.444 2.079 1.00 97.81 112 SER A CA 1
ATOM 899 C C . SER A 1 112 ? 16.912 1.945 2.385 1.00 97.81 112 SER A C 1
ATOM 901 O O . SER A 1 112 ? 16.432 2.708 1.540 1.00 97.81 112 SER A O 1
ATOM 903 N N . PRO A 1 113 ? 17.423 2.426 3.536 1.00 98.25 113 PRO A N 1
ATOM 904 C CA . PRO A 1 113 ? 17.470 3.857 3.837 1.00 98.25 113 PRO A CA 1
ATOM 905 C C . PRO A 1 113 ? 18.153 4.693 2.747 1.00 98.25 113 PRO A C 1
ATOM 907 O O . PRO A 1 113 ? 17.711 5.802 2.470 1.00 98.25 113 PRO A O 1
ATOM 910 N N . THR A 1 114 ? 19.195 4.165 2.095 1.00 98.31 114 THR A N 1
ATOM 911 C CA . THR A 1 114 ? 19.892 4.849 0.993 1.00 98.31 114 THR A CA 1
ATOM 912 C C . THR A 1 114 ? 18.959 5.138 -0.179 1.00 98.31 114 THR A C 1
ATOM 914 O O . THR A 1 114 ? 18.959 6.258 -0.685 1.00 98.31 114 THR A O 1
ATOM 917 N N . LYS A 1 115 ? 18.134 4.164 -0.583 1.00 98.12 115 LYS A N 1
ATOM 918 C CA . LYS A 1 115 ? 17.156 4.358 -1.660 1.00 98.12 115 LYS A CA 1
ATOM 919 C C . LYS A 1 115 ? 16.065 5.347 -1.248 1.00 98.12 115 LYS A C 1
ATOM 921 O O . LYS A 1 115 ? 15.743 6.235 -2.022 1.00 98.12 115 LYS A O 1
ATOM 926 N N . TYR A 1 116 ? 15.580 5.297 -0.008 1.00 98.50 116 TYR A N 1
ATOM 927 C CA . TYR A 1 116 ? 14.620 6.296 0.479 1.00 98.50 116 TYR A CA 1
ATOM 928 C C . TYR A 1 116 ? 15.182 7.721 0.535 1.00 98.50 116 TYR A C 1
ATOM 930 O O . TYR A 1 116 ? 14.481 8.671 0.200 1.00 98.50 116 TYR A O 1
ATOM 938 N N . LEU A 1 117 ? 16.446 7.891 0.934 1.00 98.12 117 LEU A N 1
ATOM 939 C CA . LEU A 1 117 ? 17.106 9.202 0.949 1.00 98.12 117 LEU A CA 1
ATOM 940 C C . LEU A 1 117 ? 17.285 9.786 -0.459 1.00 98.12 117 LEU A C 1
ATOM 942 O O . LEU A 1 117 ? 17.303 11.007 -0.604 1.00 98.12 117 LEU A O 1
ATOM 946 N N . ALA A 1 118 ? 17.391 8.931 -1.480 1.00 98.31 118 ALA A N 1
ATOM 947 C CA . ALA A 1 118 ? 17.417 9.343 -2.880 1.00 98.31 118 ALA A CA 1
ATOM 948 C C . ALA A 1 118 ? 16.029 9.745 -3.420 1.00 98.31 118 ALA A C 1
ATOM 950 O O . ALA A 1 118 ? 15.950 10.334 -4.493 1.00 98.31 118 ALA A O 1
ATOM 951 N N . GLU A 1 119 ? 14.950 9.478 -2.674 1.00 98.19 119 GLU A N 1
ATOM 952 C CA . GLU A 1 119 ? 13.557 9.633 -3.112 1.00 98.19 119 GLU A CA 1
ATOM 953 C C . GLU A 1 119 ? 12.757 10.575 -2.183 1.00 98.19 119 GLU A C 1
ATOM 955 O O . GLU A 1 119 ? 11.752 10.174 -1.578 1.00 98.19 119 GLU A O 1
ATOM 960 N N . PRO A 1 120 ? 13.174 11.851 -2.035 1.00 97.94 120 PRO A N 1
ATOM 961 C CA . PRO A 1 120 ? 12.597 12.771 -1.052 1.00 97.94 120 PRO A CA 1
ATOM 962 C C . PRO A 1 120 ? 11.101 13.042 -1.269 1.00 97.94 120 PRO A C 1
ATOM 964 O O . PRO A 1 120 ? 10.368 13.203 -0.294 1.00 97.94 120 PRO A O 1
ATOM 967 N N . GLU A 1 121 ? 10.628 13.045 -2.517 1.00 97.06 121 GLU A N 1
ATOM 968 C CA . GLU A 1 121 ? 9.211 13.251 -2.848 1.00 97.06 121 GLU A CA 1
ATOM 969 C C . GLU A 1 121 ? 8.337 12.068 -2.409 1.00 97.06 121 GLU A C 1
ATOM 971 O O . GLU A 1 121 ? 7.218 12.261 -1.937 1.00 97.06 121 GLU A O 1
ATOM 976 N N . CYS A 1 122 ? 8.847 10.836 -2.506 1.00 98.00 122 CYS A N 1
ATOM 977 C CA . CYS A 1 122 ? 8.158 9.661 -1.970 1.00 98.00 122 CYS A CA 1
ATOM 978 C C . CYS A 1 122 ? 8.147 9.703 -0.440 1.00 98.00 122 CYS A C 1
ATOM 980 O O . CYS A 1 122 ? 7.124 9.425 0.189 1.00 98.00 122 CYS A O 1
ATOM 982 N N . MET A 1 123 ? 9.261 10.118 0.168 1.00 98.19 123 MET A N 1
ATOM 983 C CA . MET A 1 123 ? 9.361 10.265 1.618 1.00 98.19 123 MET A CA 1
ATOM 984 C C . MET A 1 123 ? 8.480 11.380 2.179 1.00 98.19 123 MET A C 1
ATOM 986 O O . MET A 1 123 ? 8.070 11.283 3.334 1.00 98.19 123 MET A O 1
ATOM 990 N N . GLU A 1 124 ? 8.137 12.404 1.394 1.00 97.88 124 GLU A N 1
ATOM 991 C CA . GLU A 1 124 ? 7.146 13.412 1.782 1.00 97.88 124 GLU A CA 1
ATOM 992 C C . GLU A 1 124 ? 5.766 12.786 2.037 1.00 97.88 124 GLU A C 1
ATOM 994 O O . GLU A 1 124 ? 5.109 13.111 3.028 1.00 97.88 124 GLU A O 1
ATOM 999 N N . PHE A 1 125 ? 5.353 11.838 1.197 1.00 98.44 125 PHE A N 1
ATOM 1000 C CA . PHE A 1 125 ? 4.131 11.070 1.410 1.00 98.44 125 PHE A CA 1
ATOM 1001 C C . PHE A 1 125 ? 4.294 10.052 2.549 1.00 98.44 125 PHE A C 1
ATOM 1003 O O . PHE A 1 125 ? 3.532 10.072 3.517 1.00 98.44 125 PHE A O 1
ATOM 1010 N N . LEU A 1 126 ? 5.324 9.202 2.479 1.00 98.31 126 LEU A N 1
ATOM 1011 C CA . LEU A 1 126 ? 5.501 8.062 3.389 1.00 98.31 126 LEU A CA 1
ATOM 1012 C C . LEU A 1 126 ? 5.692 8.471 4.855 1.00 98.31 126 LEU A C 1
ATOM 1014 O O . LEU A 1 126 ? 5.311 7.730 5.755 1.00 98.31 126 LEU A O 1
ATOM 1018 N N . ARG A 1 127 ? 6.236 9.664 5.124 1.00 96.81 127 ARG A N 1
ATOM 1019 C CA . ARG A 1 127 ? 6.366 10.191 6.494 1.00 96.81 127 ARG A CA 1
ATOM 1020 C C . ARG A 1 127 ? 5.047 10.681 7.101 1.00 96.81 127 ARG A C 1
ATOM 1022 O O . ARG A 1 127 ? 5.014 10.939 8.302 1.00 96.81 127 ARG A O 1
ATOM 1029 N N . THR A 1 128 ? 4.026 10.940 6.281 1.00 96.06 128 THR A N 1
ATOM 1030 C CA . THR A 1 128 ? 2.767 11.565 6.723 1.00 96.06 128 THR A CA 1
ATOM 1031 C C . THR A 1 128 ? 1.577 10.623 6.661 1.00 96.06 128 THR A C 1
ATOM 1033 O O . THR A 1 128 ? 0.654 10.792 7.452 1.00 96.06 128 THR A O 1
ATOM 1036 N N . VAL A 1 129 ? 1.577 9.645 5.750 1.00 98.12 129 VAL A N 1
ATOM 1037 C CA . VAL A 1 129 ? 0.486 8.675 5.632 1.00 98.12 129 VAL A CA 1
ATOM 1038 C C . VAL A 1 129 ? 0.340 7.866 6.933 1.00 98.12 129 VAL A C 1
ATOM 1040 O O . VAL A 1 129 ? 1.311 7.262 7.396 1.00 98.12 129 VAL A O 1
ATOM 1043 N N . PRO A 1 130 ? -0.840 7.860 7.578 1.00 98.12 130 PRO A N 1
ATOM 1044 C CA . PRO A 1 130 ? -1.047 7.089 8.797 1.00 98.12 130 PRO A CA 1
ATOM 1045 C C . PRO A 1 130 ? -1.264 5.602 8.486 1.00 98.12 130 PRO A C 1
ATOM 1047 O O . PRO A 1 130 ? -1.637 5.219 7.381 1.00 98.12 130 PRO A O 1
ATOM 1050 N N . THR A 1 131 ? -1.099 4.752 9.499 1.00 98.12 131 THR A N 1
ATOM 1051 C CA . THR A 1 131 ? -1.375 3.306 9.404 1.00 98.12 131 THR A CA 1
ATOM 1052 C C . THR A 1 131 ? -2.742 2.914 9.970 1.00 98.12 131 THR A C 1
ATOM 1054 O O . THR A 1 131 ? -3.218 1.799 9.757 1.00 98.12 131 THR A O 1
ATOM 1057 N N . VAL A 1 132 ? -3.396 3.831 10.690 1.00 97.81 132 VAL A N 1
ATOM 1058 C CA . VAL A 1 132 ? -4.709 3.635 11.315 1.00 97.81 132 VAL A CA 1
ATOM 1059 C C . VAL A 1 132 ? -5.623 4.792 10.933 1.00 97.81 132 VAL A C 1
ATOM 1061 O O . VAL A 1 132 ? -5.228 5.958 10.962 1.00 97.81 132 VAL A O 1
ATOM 1064 N N . TRP A 1 133 ? -6.863 4.461 10.592 1.00 98.44 133 TRP A N 1
ATOM 1065 C CA . TRP A 1 133 ? -7.793 5.372 9.937 1.00 98.44 133 TRP A CA 1
ATOM 1066 C C . TRP A 1 133 ? -9.045 5.580 10.782 1.00 98.44 133 TRP A C 1
ATOM 1068 O O . TRP A 1 133 ? -9.531 4.653 11.429 1.00 98.44 133 TRP A O 1
ATOM 1078 N N . LYS A 1 134 ? -9.589 6.798 10.755 1.00 98.44 134 LYS A N 1
ATOM 1079 C CA . LYS A 1 134 ? -10.856 7.140 11.409 1.00 98.44 134 LYS A CA 1
ATOM 1080 C C . LYS A 1 134 ? -12.046 6.579 10.638 1.00 98.44 134 LYS A C 1
ATOM 1082 O O . LYS A 1 134 ? -12.983 6.060 11.234 1.00 98.44 134 LYS A O 1
ATOM 1087 N N . GLN A 1 135 ? -12.009 6.708 9.315 1.00 97.81 135 GLN A N 1
ATOM 1088 C CA . GLN A 1 135 ? -13.018 6.154 8.419 1.00 97.81 135 GLN A CA 1
ATOM 1089 C C . GLN A 1 135 ? -12.418 5.816 7.058 1.00 97.81 135 GLN A C 1
ATOM 1091 O O . GLN A 1 135 ? -11.351 6.304 6.684 1.00 97.81 135 GLN A O 1
ATOM 1096 N N . THR A 1 136 ? -13.105 4.944 6.331 1.00 98.12 136 THR A N 1
ATOM 1097 C CA . THR A 1 136 ? -12.697 4.421 5.028 1.00 98.12 136 THR A CA 1
ATOM 1098 C C . THR A 1 136 ? -13.916 4.393 4.116 1.00 98.12 136 THR A C 1
ATOM 1100 O O . THR A 1 136 ? -14.973 3.916 4.521 1.00 98.12 136 THR A O 1
ATOM 1103 N N . ILE A 1 137 ? -13.765 4.918 2.905 1.00 98.31 137 ILE A N 1
ATOM 1104 C CA . ILE A 1 137 ? -14.822 5.070 1.909 1.00 98.31 137 ILE A CA 1
ATOM 1105 C C . ILE A 1 137 ? -14.335 4.416 0.610 1.00 98.31 137 ILE A C 1
ATOM 1107 O O . ILE A 1 137 ? -13.414 4.938 -0.025 1.00 98.31 137 ILE A O 1
ATOM 1111 N N . PRO A 1 138 ? -14.915 3.272 0.206 1.00 97.00 138 PRO A N 1
ATOM 1112 C CA . PRO A 1 138 ? -14.722 2.738 -1.138 1.00 97.00 138 PRO A CA 1
ATOM 1113 C C . PRO A 1 138 ? -15.265 3.740 -2.162 1.00 97.00 138 PRO A C 1
ATOM 1115 O O . PRO A 1 138 ? -16.399 4.193 -2.013 1.00 97.00 138 PRO A O 1
ATOM 1118 N N . LEU A 1 139 ? -14.468 4.097 -3.171 1.00 97.81 139 LEU A N 1
ATOM 1119 C CA . LEU A 1 139 ? -14.873 5.068 -4.194 1.00 97.81 139 LEU A CA 1
ATOM 1120 C C . LEU A 1 139 ? -15.356 4.346 -5.451 1.00 97.81 139 LEU A C 1
ATOM 1122 O O . LEU A 1 139 ? -16.526 4.433 -5.810 1.00 97.81 139 LEU A O 1
ATOM 1126 N N . ASP A 1 140 ? -14.459 3.598 -6.088 1.00 97.00 140 ASP A N 1
ATOM 1127 C CA . ASP A 1 140 ? -14.756 2.781 -7.261 1.00 97.00 140 ASP A CA 1
ATOM 1128 C C . ASP A 1 140 ? -13.771 1.612 -7.366 1.00 97.00 140 ASP A C 1
ATOM 1130 O O . ASP A 1 140 ? -12.599 1.735 -6.989 1.00 97.00 140 ASP A O 1
ATOM 1134 N N . CYS A 1 141 ? -14.234 0.465 -7.854 1.00 97.06 141 CYS A N 1
ATOM 1135 C CA . CYS A 1 141 ? -13.390 -0.713 -8.002 1.00 97.06 141 CYS A CA 1
ATOM 1136 C C . CYS A 1 141 ? -13.975 -1.773 -8.932 1.00 97.06 141 CYS A C 1
ATOM 1138 O O . CYS A 1 141 ? -15.187 -1.900 -9.108 1.00 97.06 141 CYS A O 1
ATOM 1140 N N . LYS A 1 142 ? -13.081 -2.628 -9.426 1.00 97.88 142 LYS A N 1
ATOM 1141 C CA . LYS A 1 142 ? -13.415 -3.908 -10.039 1.00 97.88 142 LYS A CA 1
ATOM 1142 C C . LYS A 1 142 ? -12.348 -4.923 -9.649 1.00 97.88 142 LYS A C 1
ATOM 1144 O O . LYS A 1 142 ? -11.159 -4.686 -9.856 1.00 97.88 142 LYS A O 1
ATOM 1149 N N . VAL A 1 143 ? -12.775 -6.031 -9.041 1.00 97.75 143 VAL A N 1
ATOM 1150 C CA . VAL A 1 143 ? -11.878 -7.056 -8.478 1.00 97.75 143 VAL A CA 1
ATOM 1151 C C . VAL A 1 143 ? -10.873 -7.524 -9.533 1.00 97.75 143 VAL A C 1
ATOM 1153 O O . VAL A 1 143 ? -11.278 -7.938 -10.616 1.00 97.75 143 VAL A O 1
ATOM 1156 N N . GLY A 1 144 ? -9.579 -7.458 -9.209 1.00 96.94 144 GLY A N 1
ATOM 1157 C CA . GLY A 1 144 ? -8.489 -7.845 -10.114 1.00 96.94 144 GLY A CA 1
ATOM 1158 C C . GLY A 1 144 ? -8.163 -6.842 -11.226 1.00 96.94 144 GLY A C 1
ATOM 1159 O O . GLY A 1 144 ? -7.215 -7.070 -11.968 1.00 96.94 144 GLY A O 1
ATOM 1160 N N . GLU A 1 145 ? -8.902 -5.736 -11.340 1.00 98.12 145 GLU A N 1
ATOM 1161 C CA . GLU A 1 145 ? -8.704 -4.730 -12.391 1.00 98.12 145 GLU A CA 1
ATOM 1162 C C . GLU A 1 145 ? -8.282 -3.367 -11.849 1.00 98.12 145 GLU A C 1
ATOM 1164 O O . GLU A 1 145 ? -7.311 -2.796 -12.336 1.00 98.12 145 GLU A O 1
ATOM 1169 N N . TYR A 1 146 ? -8.980 -2.836 -10.845 1.00 98.56 146 TYR A N 1
ATOM 1170 C CA . TYR A 1 146 ? -8.582 -1.600 -10.172 1.00 98.56 146 TYR A CA 1
ATOM 1171 C C . TYR A 1 146 ? -9.291 -1.425 -8.830 1.00 98.56 146 TYR A C 1
ATOM 1173 O O . TYR A 1 146 ? -10.353 -1.996 -8.570 1.00 98.56 146 TYR A O 1
ATOM 1181 N N . VAL A 1 147 ? -8.713 -0.583 -7.980 1.00 98.50 147 VAL A N 1
ATOM 1182 C CA . VAL A 1 147 ? -9.304 -0.162 -6.710 1.00 98.50 147 VAL A CA 1
ATOM 1183 C C . VAL A 1 147 ? -8.987 1.303 -6.462 1.00 98.50 147 VAL A C 1
ATOM 1185 O O . VAL A 1 147 ? -7.856 1.741 -6.666 1.00 98.50 147 VAL A O 1
ATOM 1188 N N . SER A 1 148 ? -9.984 2.051 -6.002 1.00 98.44 148 SER A N 1
ATOM 1189 C CA . SER A 1 148 ? -9.832 3.404 -5.488 1.00 98.44 148 SER A CA 1
ATOM 1190 C C . SER A 1 148 ? -10.570 3.541 -4.159 1.00 98.44 148 SER A C 1
ATOM 1192 O O . SER A 1 148 ? -11.724 3.125 -4.008 1.00 98.44 148 SER A O 1
ATOM 1194 N N . ILE A 1 149 ? -9.878 4.083 -3.163 1.00 98.56 149 ILE 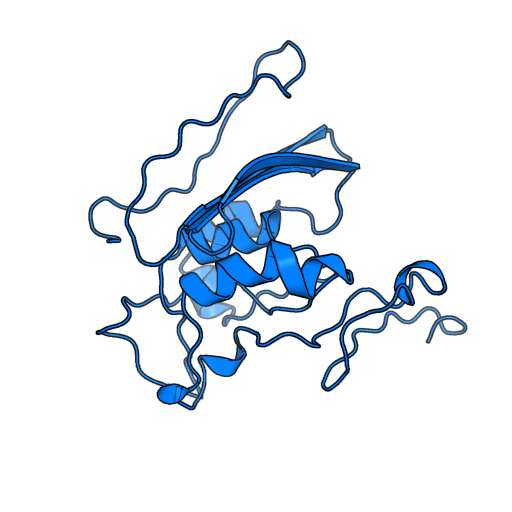A N 1
ATOM 1195 C CA . ILE A 1 149 ? -10.383 4.193 -1.796 1.00 98.56 149 ILE A CA 1
ATOM 1196 C C . ILE A 1 149 ? -9.935 5.513 -1.180 1.00 98.56 149 ILE A C 1
ATOM 1198 O O . ILE A 1 149 ? -8.781 5.912 -1.334 1.00 98.56 149 ILE A O 1
ATOM 1202 N N . ALA A 1 150 ? -10.842 6.175 -0.467 1.00 98.69 150 ALA A N 1
ATOM 1203 C CA . ALA A 1 150 ? -10.526 7.322 0.371 1.00 98.69 150 ALA A CA 1
ATOM 1204 C C . ALA A 1 150 ? -10.474 6.890 1.836 1.00 98.69 150 ALA A C 1
ATOM 1206 O O . ALA A 1 150 ? -11.345 6.163 2.319 1.00 98.69 150 ALA A O 1
ATOM 1207 N N . ARG A 1 151 ? -9.476 7.364 2.578 1.00 98.69 151 ARG A N 1
ATOM 1208 C CA . ARG A 1 151 ? -9.385 7.168 4.023 1.00 98.69 151 ARG A CA 1
ATOM 1209 C C . ARG A 1 151 ? -9.146 8.494 4.723 1.00 98.69 151 ARG A C 1
ATOM 1211 O O . ARG A 1 151 ? -8.368 9.323 4.255 1.00 98.69 151 ARG A O 1
ATOM 1218 N N . GLN A 1 152 ? -9.825 8.682 5.851 1.00 98.56 152 GLN A N 1
ATOM 1219 C CA . GLN A 1 152 ? -9.635 9.854 6.695 1.00 98.56 152 GLN A CA 1
ATOM 1220 C C . GLN A 1 152 ? -8.756 9.492 7.887 1.00 98.56 152 GLN A C 1
ATOM 1222 O O . GLN A 1 152 ? -9.044 8.544 8.6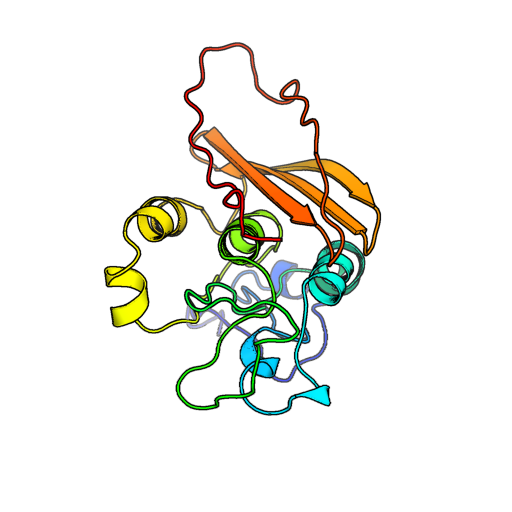24 1.00 98.56 152 GLN A O 1
ATOM 1227 N N . ALA A 1 153 ? -7.707 10.271 8.094 1.00 98.25 153 ALA A N 1
ATOM 1228 C CA . ALA A 1 153 ? -6.883 10.243 9.287 1.00 98.25 153 ALA A CA 1
ATOM 1229 C C . ALA A 1 153 ? -7.642 10.812 10.503 1.00 98.25 153 ALA A C 1
ATOM 1231 O O . ALA A 1 153 ? -8.638 11.529 10.376 1.00 98.25 153 ALA A O 1
ATOM 1232 N N . PHE A 1 154 ? -7.177 10.502 11.715 1.00 97.75 154 PHE A N 1
ATOM 1233 C CA . PHE A 1 154 ? -7.800 11.019 12.943 1.00 97.75 154 PHE A CA 1
ATOM 1234 C C . PHE A 1 154 ? -7.630 12.532 13.131 1.00 97.75 154 PHE A C 1
ATOM 1236 O O . PHE A 1 154 ? -8.453 13.146 13.809 1.00 97.75 154 PHE A O 1
ATOM 1243 N N . ASP A 1 155 ? -6.615 13.129 12.508 1.00 96.38 155 ASP A N 1
ATOM 1244 C CA . ASP A 1 155 ? -6.394 14.579 12.476 1.00 96.38 155 ASP A CA 1
ATOM 1245 C C . ASP A 1 155 ? -7.275 15.309 11.440 1.00 96.38 155 ASP A C 1
ATOM 1247 O O . ASP A 1 155 ? -7.248 16.534 11.356 1.00 96.38 155 ASP A O 1
ATOM 1251 N N . GLY A 1 156 ? -8.089 14.567 10.681 1.00 96.00 156 GLY A N 1
ATOM 1252 C CA . GLY A 1 156 ? -9.006 15.092 9.674 1.00 96.00 156 GLY A CA 1
ATOM 1253 C C . GLY A 1 156 ? -8.466 15.106 8.243 1.00 96.00 156 GLY A C 1
ATOM 1254 O O . GLY A 1 156 ? -9.267 15.339 7.335 1.00 96.00 156 GLY A O 1
ATOM 1255 N N . GLN A 1 157 ? -7.178 14.815 8.019 1.00 97.44 157 GLN A N 1
ATOM 1256 C CA . GLN A 1 157 ? -6.594 14.741 6.675 1.00 97.44 157 GLN A CA 1
ATOM 1257 C C . GLN A 1 157 ? -7.175 13.572 5.868 1.00 97.44 157 GLN A C 1
ATOM 1259 O O . GLN A 1 157 ? -7.500 12.516 6.415 1.00 97.44 157 GLN A O 1
ATOM 1264 N N . TRP A 1 158 ? -7.293 13.754 4.554 1.00 98.44 158 TRP A N 1
ATOM 1265 C CA . TRP A 1 158 ? -7.816 12.746 3.634 1.00 98.44 158 TRP A CA 1
ATOM 1266 C C . TRP A 1 158 ? -6.725 12.226 2.708 1.00 98.44 158 TRP A C 1
ATOM 1268 O O . TRP A 1 158 ? -5.926 12.995 2.181 1.00 98.44 158 TRP A O 1
ATOM 1278 N N . TYR A 1 159 ? -6.739 10.917 2.487 1.00 98.69 159 TYR A N 1
ATOM 1279 C CA . TYR A 1 159 ? -5.804 10.207 1.627 1.00 98.69 159 TYR A CA 1
ATOM 1280 C C . TYR A 1 159 ? -6.597 9.369 0.634 1.00 98.69 159 TYR A C 1
ATOM 1282 O O . TYR A 1 159 ? -7.554 8.697 1.019 1.00 98.69 159 TYR A O 1
ATOM 1290 N N . ILE A 1 160 ? -6.202 9.405 -0.635 1.00 98.75 160 ILE A N 1
ATOM 1291 C CA . ILE A 1 160 ? -6.822 8.613 -1.698 1.00 98.75 160 ILE A CA 1
ATOM 1292 C C . ILE A 1 160 ? -5.752 7.691 -2.270 1.00 98.75 160 ILE A C 1
ATOM 1294 O O . ILE A 1 160 ? -4.696 8.156 -2.695 1.00 98.75 160 ILE A O 1
ATOM 1298 N N . GLY A 1 161 ? -6.023 6.390 -2.254 1.00 98.56 161 GLY A N 1
ATOM 1299 C CA . GLY A 1 161 ? -5.179 5.373 -2.870 1.00 98.56 161 GLY A CA 1
ATOM 1300 C C . GLY A 1 161 ? -5.868 4.801 -4.092 1.00 98.56 161 GLY A C 1
ATOM 1301 O O . GLY A 1 161 ? -7.017 4.371 -3.990 1.00 98.56 161 GLY A O 1
ATOM 1302 N N . CYS A 1 162 ? -5.158 4.768 -5.217 1.00 98.50 162 CYS A N 1
ATOM 1303 C CA . CYS A 1 162 ? -5.630 4.175 -6.461 1.00 98.50 162 CYS A CA 1
ATOM 1304 C C . CYS A 1 162 ? -4.587 3.190 -6.990 1.00 98.50 162 CYS A C 1
ATOM 1306 O O . CYS A 1 162 ? -3.410 3.530 -7.078 1.00 98.50 162 CYS A O 1
ATOM 1308 N N . MET A 1 163 ? -5.017 1.990 -7.367 1.00 98.38 163 MET A N 1
ATOM 1309 C CA . MET A 1 163 ? -4.176 0.997 -8.041 1.00 98.38 163 MET A CA 1
ATOM 1310 C C . MET A 1 163 ? -4.931 0.423 -9.244 1.00 98.38 163 MET A C 1
ATOM 1312 O O . MET A 1 163 ? -6.147 0.238 -9.173 1.00 98.38 163 MET A O 1
ATOM 1316 N N . THR A 1 164 ? -4.210 0.124 -10.324 1.00 98.06 164 THR A N 1
ATOM 1317 C CA . THR A 1 164 ? -4.700 -0.607 -11.507 1.00 98.06 164 THR A CA 1
ATOM 1318 C C . THR A 1 164 ? -3.841 -1.852 -11.738 1.00 98.06 164 THR A C 1
ATOM 1320 O O . THR A 1 164 ? -2.794 -2.018 -11.102 1.00 98.06 164 THR A O 1
ATOM 1323 N N . ASN A 1 165 ? -4.345 -2.758 -12.568 1.00 96.88 165 ASN A N 1
ATOM 1324 C CA . ASN A 1 165 ? -3.689 -3.991 -12.983 1.00 96.88 165 ASN A CA 1
ATOM 1325 C C . ASN A 1 165 ? -2.635 -3.678 -14.055 1.00 96.88 165 ASN A C 1
ATOM 1327 O O . ASN A 1 165 ? -2.215 -2.534 -14.216 1.00 96.88 165 ASN A O 1
ATOM 1331 N N . SER A 1 166 ? -2.194 -4.687 -14.799 1.00 94.38 166 SER A N 1
ATOM 1332 C CA . SER A 1 166 ? -1.250 -4.494 -15.908 1.00 94.38 166 SER A CA 1
ATOM 1333 C C . SER A 1 166 ? -1.821 -3.677 -17.085 1.00 94.38 166 SER A C 1
ATOM 1335 O O . SER A 1 166 ? -1.074 -3.352 -18.004 1.00 94.38 166 SER A O 1
ATOM 1337 N N . ASP A 1 167 ? -3.116 -3.335 -17.068 1.00 94.19 167 ASP A N 1
ATOM 1338 C CA . ASP A 1 167 ? -3.755 -2.503 -18.085 1.00 94.19 167 ASP A CA 1
ATOM 1339 C C . ASP A 1 167 ? -3.798 -1.032 -17.638 1.00 94.19 167 ASP A C 1
ATOM 1341 O O . ASP A 1 167 ? -4.290 -0.693 -16.552 1.00 94.19 167 ASP A O 1
ATOM 1345 N N . SER A 1 168 ? -3.311 -0.140 -18.508 1.00 94.12 168 SER A N 1
ATOM 1346 C CA . SER A 1 168 ? -3.374 1.309 -18.291 1.00 94.12 168 SER A CA 1
ATOM 1347 C C . SER A 1 168 ? -4.822 1.785 -18.172 1.00 94.12 168 SER A C 1
ATOM 1349 O O . SER A 1 168 ? -5.718 1.298 -18.870 1.00 94.12 168 SER A O 1
ATOM 1351 N N . ARG A 1 169 ? -5.061 2.748 -17.276 1.00 94.94 169 ARG A N 1
ATOM 1352 C CA . ARG A 1 169 ? -6.412 3.180 -16.921 1.00 94.94 169 ARG A CA 1
ATOM 1353 C C . ARG A 1 169 ? -6.461 4.647 -16.530 1.00 94.94 169 ARG A C 1
ATOM 1355 O O . ARG A 1 169 ? -5.632 5.127 -15.763 1.00 94.94 169 ARG A O 1
ATOM 1362 N N . GLU A 1 170 ? -7.515 5.317 -16.978 1.00 95.50 170 GLU A N 1
ATOM 1363 C CA . GLU A 1 170 ? -7.931 6.610 -16.443 1.00 95.50 170 GLU A CA 1
ATOM 1364 C C . GLU A 1 170 ? -9.044 6.408 -15.412 1.00 95.50 170 GLU A C 1
ATOM 1366 O O . GLU A 1 170 ? -10.004 5.671 -15.648 1.00 95.50 170 GLU A O 1
ATOM 1371 N N . LEU A 1 171 ? -8.920 7.066 -14.260 1.00 93.62 171 LEU A N 1
ATOM 1372 C CA . LEU A 1 171 ? -9.905 7.018 -13.182 1.00 93.62 171 LEU A CA 1
ATOM 1373 C C . LEU A 1 171 ? -10.466 8.417 -12.932 1.00 93.62 171 LEU A C 1
ATOM 1375 O O . LEU A 1 171 ? -9.717 9.380 -12.776 1.00 93.62 171 LEU A O 1
ATOM 1379 N N . SER A 1 172 ? -11.792 8.518 -12.852 1.00 95.12 172 SER A N 1
ATOM 1380 C CA . SER A 1 172 ? -12.495 9.743 -12.463 1.00 95.12 172 SER A CA 1
ATOM 1381 C C . SER A 1 172 ? -12.985 9.615 -11.026 1.00 95.12 172 SER A C 1
ATOM 1383 O O . SER A 1 172 ? -13.938 8.887 -10.756 1.00 95.12 172 SER A O 1
ATOM 1385 N N . ILE A 1 173 ? -12.340 10.325 -10.101 1.00 95.50 173 ILE A N 1
ATOM 1386 C CA . ILE A 1 173 ? -12.668 10.266 -8.674 1.00 95.50 173 ILE A CA 1
ATOM 1387 C C . ILE A 1 173 ? -13.585 11.428 -8.299 1.00 95.50 173 ILE A C 1
ATOM 1389 O O . ILE A 1 173 ? -13.209 12.595 -8.419 1.00 95.50 173 ILE A O 1
ATOM 1393 N N . LYS A 1 174 ? -14.789 11.110 -7.815 1.00 95.44 174 LYS A N 1
ATOM 1394 C CA . LYS A 1 174 ? -15.680 12.100 -7.201 1.00 95.44 174 LYS A CA 1
ATOM 1395 C C . LYS A 1 174 ? -15.206 12.397 -5.778 1.00 95.44 174 LYS A C 1
ATOM 1397 O O . LYS A 1 174 ? -14.890 11.479 -5.028 1.00 95.44 174 LYS A O 1
ATOM 1402 N N . LEU A 1 175 ? -15.157 13.679 -5.421 1.00 96.62 175 LEU A N 1
ATOM 1403 C CA . LEU A 1 175 ? -14.719 14.163 -4.104 1.00 96.62 175 LEU A CA 1
ATOM 1404 C C . LEU A 1 175 ? -15.902 14.597 -3.219 1.00 96.62 175 LEU A C 1
ATOM 1406 O O . LEU A 1 175 ? -15.746 15.429 -2.334 1.00 96.62 175 LEU A O 1
ATOM 1410 N N . ASP A 1 176 ? -17.090 14.044 -3.463 1.00 96.06 176 ASP A N 1
ATOM 1411 C CA . ASP A 1 176 ? -18.334 14.358 -2.743 1.00 96.06 176 ASP A CA 1
ATOM 1412 C C . ASP A 1 176 ? -18.371 13.822 -1.300 1.00 96.06 176 ASP A C 1
ATOM 1414 O O . ASP A 1 176 ? -19.248 14.189 -0.521 1.00 96.06 176 ASP A O 1
ATOM 1418 N N . PHE A 1 177 ? -17.394 12.997 -0.918 1.00 96.38 177 PHE A N 1
ATOM 1419 C CA . PHE A 1 177 ? -17.171 12.584 0.467 1.00 96.38 177 PHE A CA 1
ATOM 1420 C C . PHE A 1 177 ? -16.485 13.657 1.327 1.00 96.38 177 PHE A C 1
ATOM 1422 O O . PHE A 1 177 ? -16.461 13.530 2.556 1.00 96.38 177 PHE A O 1
ATOM 1429 N N . LEU A 1 178 ? -15.883 14.680 0.709 1.00 97.44 178 LEU A N 1
ATOM 1430 C CA . LEU A 1 178 ? -15.284 15.785 1.445 1.00 97.44 178 LEU A CA 1
ATOM 1431 C C . LEU A 1 178 ? -16.395 16.696 1.989 1.00 97.44 178 LEU A C 1
ATOM 1433 O O . LEU A 1 178 ? -17.302 17.065 1.242 1.00 97.44 178 LEU A O 1
ATOM 1437 N N . PRO A 1 179 ? -16.333 17.091 3.272 1.00 95.56 179 PRO A N 1
ATOM 1438 C CA . PRO A 1 179 ? -17.152 18.185 3.780 1.00 95.56 179 PRO A CA 1
ATOM 1439 C C . PRO A 1 179 ? -16.953 19.473 2.969 1.00 95.56 179 PRO A C 1
ATOM 1441 O O . PRO A 1 179 ? -15.936 19.649 2.301 1.00 95.56 179 PRO A O 1
ATOM 1444 N N . GLU A 1 180 ? -17.902 20.404 3.061 1.00 96.31 180 GLU A N 1
ATOM 1445 C CA . GLU A 1 180 ? -17.730 21.727 2.457 1.00 96.31 180 GLU A CA 1
ATOM 1446 C C . GLU A 1 180 ? -16.488 22.432 3.023 1.00 96.31 180 GLU A C 1
ATOM 1448 O O . GLU A 1 180 ? -16.281 22.485 4.239 1.00 96.31 180 GLU A O 1
ATOM 1453 N N . GLY A 1 181 ? -15.666 22.987 2.134 1.00 95.88 181 GLY A N 1
ATOM 1454 C CA . GLY A 1 181 ? -14.453 23.702 2.508 1.00 95.88 181 GLY A CA 1
ATOM 1455 C C . GLY A 1 181 ? -13.454 23.829 1.364 1.00 95.88 181 GLY A C 1
ATOM 1456 O O . GLY A 1 181 ? -13.673 23.342 0.254 1.00 95.88 181 GLY A O 1
ATOM 1457 N N . GLU A 1 182 ? -12.337 24.487 1.659 1.00 96.38 182 GLU A N 1
ATOM 1458 C CA . GLU A 1 182 ? -11.190 24.586 0.760 1.00 96.38 182 GLU A CA 1
ATOM 1459 C C . GLU A 1 182 ? -10.137 23.545 1.139 1.00 96.38 182 GLU A C 1
ATOM 1461 O O . GLU A 1 182 ? -9.778 23.391 2.308 1.00 96.38 182 GLU A O 1
ATOM 1466 N N . TYR A 1 183 ? -9.622 22.841 0.133 1.00 96.94 183 TYR A N 1
ATOM 1467 C CA . TYR A 1 183 ? -8.637 21.782 0.307 1.00 96.94 183 TYR A CA 1
ATOM 1468 C C . TYR A 1 183 ? -7.449 22.013 -0.619 1.00 96.94 183 TYR A C 1
ATOM 1470 O O . TYR A 1 183 ? -7.610 22.383 -1.782 1.00 96.94 183 TYR A O 1
ATOM 1478 N N . GLN A 1 184 ? -6.250 21.725 -0.118 1.00 97.06 184 GLN A N 1
ATOM 1479 C CA . GLN A 1 184 ? -5.062 21.589 -0.949 1.00 97.06 184 GLN A CA 1
ATOM 1480 C C . GLN A 1 184 ? -4.829 20.108 -1.237 1.00 97.06 184 GLN A C 1
ATOM 1482 O O . GLN A 1 184 ? -4.764 19.297 -0.315 1.00 97.06 184 GLN A O 1
ATOM 1487 N N . ILE A 1 185 ? -4.663 19.764 -2.513 1.00 96.12 185 ILE A N 1
ATOM 1488 C CA . ILE A 1 185 ? -4.336 18.404 -2.939 1.00 96.12 185 ILE A CA 1
ATOM 1489 C C . ILE A 1 185 ? -2.875 18.317 -3.384 1.00 96.12 185 ILE A C 1
ATOM 1491 O O . ILE A 1 185 ? -2.381 19.174 -4.118 1.00 96.12 185 ILE A O 1
ATOM 1495 N N . LYS A 1 186 ? -2.190 17.260 -2.944 1.00 97.56 186 LYS A N 1
ATOM 1496 C CA . LYS A 1 186 ? -0.898 16.817 -3.479 1.00 97.56 186 LYS A CA 1
ATOM 1497 C C . LYS A 1 186 ? -1.102 15.461 -4.138 1.00 97.56 186 LYS A C 1
ATOM 1499 O O . LYS A 1 186 ? -1.776 14.606 -3.570 1.00 97.56 186 LYS A O 1
ATOM 1504 N N . ILE A 1 187 ? -0.567 15.293 -5.343 1.00 97.44 187 ILE A N 1
ATOM 1505 C CA . ILE A 1 187 ? -0.824 14.119 -6.178 1.00 97.44 187 ILE A CA 1
ATOM 1506 C C . ILE A 1 187 ? 0.508 13.495 -6.578 1.00 97.44 187 ILE A C 1
ATOM 1508 O O . ILE A 1 187 ? 1.303 14.127 -7.270 1.00 97.44 187 ILE A O 1
ATOM 1512 N N . TRP A 1 188 ? 0.689 12.232 -6.203 1.00 98.12 188 TRP A N 1
ATOM 1513 C CA . TRP A 1 188 ? 1.686 11.345 -6.788 1.00 98.12 188 TRP A CA 1
ATOM 1514 C C . TRP A 1 188 ? 0.980 10.526 -7.862 1.00 98.12 188 TRP A C 1
ATOM 1516 O O . TRP A 1 188 ? 0.021 9.812 -7.570 1.00 98.12 188 TRP A O 1
ATOM 1526 N N . LYS A 1 189 ? 1.405 10.693 -9.113 1.00 97.19 189 LYS A N 1
ATOM 1527 C CA . LYS A 1 189 ? 0.837 9.991 -10.264 1.00 97.19 189 LYS A CA 1
ATOM 1528 C C . LYS A 1 189 ? 1.943 9.417 -11.126 1.00 97.19 189 LYS A C 1
ATOM 1530 O O . LYS A 1 189 ? 3.042 9.968 -11.180 1.00 97.19 189 LYS A O 1
ATOM 1535 N N . ASP A 1 190 ? 1.614 8.341 -11.820 1.00 97.62 190 ASP A N 1
ATOM 1536 C CA . ASP A 1 190 ? 2.512 7.732 -12.786 1.00 97.62 190 ASP A CA 1
ATOM 1537 C C . ASP A 1 190 ? 2.945 8.745 -13.853 1.00 97.62 190 ASP A C 1
ATOM 1539 O O . ASP A 1 190 ? 2.163 9.582 -14.324 1.00 97.62 190 ASP A O 1
ATOM 1543 N N . GLY A 1 191 ? 4.235 8.701 -14.188 1.00 95.31 191 GLY A N 1
ATOM 1544 C CA . GLY A 1 191 ? 4.803 9.515 -15.254 1.00 95.31 191 GLY A CA 1
ATOM 1545 C C . GLY A 1 191 ? 4.289 9.063 -16.620 1.00 95.31 191 GLY A C 1
ATOM 1546 O O . GLY A 1 191 ? 3.847 7.932 -16.792 1.00 95.31 191 GLY A O 1
ATOM 1547 N N . ILE A 1 192 ? 4.411 9.928 -17.627 1.00 94.38 192 ILE A N 1
ATOM 1548 C CA . ILE A 1 192 ? 3.922 9.648 -18.990 1.00 94.38 192 ILE A CA 1
ATOM 1549 C C . ILE A 1 192 ? 4.531 8.391 -19.641 1.00 94.38 192 ILE A C 1
ATOM 1551 O O . ILE A 1 192 ? 3.944 7.858 -20.574 1.00 94.38 192 ILE A O 1
ATOM 1555 N N . ASN A 1 193 ? 5.683 7.926 -19.145 1.00 92.06 193 ASN A N 1
ATOM 1556 C CA . ASN A 1 193 ? 6.409 6.756 -19.647 1.00 92.06 193 ASN A CA 1
ATOM 1557 C C . ASN A 1 193 ? 6.325 5.549 -18.695 1.00 92.06 193 ASN A C 1
ATOM 1559 O O . ASN A 1 193 ? 7.087 4.606 -18.858 1.00 92.06 193 ASN A O 1
ATOM 1563 N N . ALA A 1 194 ? 5.470 5.590 -17.670 1.00 87.44 194 ALA A N 1
ATOM 1564 C CA . ALA A 1 194 ? 5.367 4.539 -16.655 1.00 87.44 194 ALA A CA 1
ATOM 1565 C C . ALA A 1 194 ? 4.329 3.453 -17.016 1.00 87.44 194 ALA A C 1
ATOM 1567 O O . ALA A 1 194 ? 3.713 2.871 -16.126 1.00 87.44 194 ALA A O 1
ATOM 1568 N N . THR A 1 195 ? 4.125 3.199 -18.314 1.00 61.69 195 THR A N 1
ATOM 1569 C CA . THR A 1 195 ? 3.196 2.193 -18.868 1.00 61.69 195 THR A CA 1
ATOM 1570 C C . THR A 1 195 ? 3.863 0.846 -19.086 1.00 61.69 195 THR A C 1
ATOM 1572 O O . THR A 1 195 ? 4.880 0.837 -19.811 1.00 61.69 195 THR A O 1
#

InterPro domains:
  IPR013785 Aldolase-type TIM barrel [G3DSA:3.20.20.70] (1-195)
  IPR019563 Glycosyl-hydrolase 97, catalytic domain [PF10566] (1-32)
  IPR029483 Glycosyl-hydrolase 97, C-terminal oligomerisation domain [PF14509] (132-194)
  IPR052720 Glycosyl Hydrolase Family 97 [PTHR35803] (1-194)

pLDDT: mean 96.75, std 3.2, range [61.69, 98.75]

Sequence (195 aa):
AAKYKLLVDFHGCYKPTGLYRTYPNVVTFEGVYGQEQCKGDRDKAINPDHNLILPFNRMVAGPMDYTPGAMENAHKQEWYPNWNEPMSIGTRCHQLAMYVVYESPLQMLSDSPTKYLAEPECMEFLRTVPTVWKQTIPLDCKVGEYVSIARQAFDGQWYIGCMTNSDSRELSIKLDFLPEGEYQIKIWKDGINAT

Radius of gyration: 16.83 Å; chains: 1; bounding box: 38×43×50 Å

Foldseek 3Di:
DVVVVAADEEEPDAFAQCVCVVPVSPFEYANDLACLLQAADLVSADALLSVLQCLVPRCVNHAHARAFAFLAEDDNVPRDHHNVRGYHYADNLQRLLCLVSGATQDHHNNHDPVSVVVPVVSVVSVVPRHNDFPDKAFFDDDRSAKGWIWTAHPVGDIDIGIGGGPDDDDDDGDPVVDDDDDDDDDDDDDDPPRD